Protein AF-A0A2G9H0J7-F1 (afdb_monomer_lite)

Organism: NCBI:txid429701

InterPro domains:
  IPR039926 Protein egg apparatus-1 [PF28138] (109-168)
  IPR039926 Protein egg apparatus-1 [PF28138] (184-240)
  IPR039926 Protein egg apparatus-1 [PTHR33333] (81-168)

Foldseek 3Di:
DDPVVVVVVVVVVVVVVVVCVVVVVVVVVVVVCVVDDPPPPCPVVVVVVVVVVCVVVVPPVVVVVVVVVVVVVVVVVVCVVVVVVVVVVVCVVDPPVCPPVVVVVVCVVCVVVVVVVVLVVLLVVLVVVLPDDDPVDQDWDCQPPDNDIDRPVVCVVCVPVSVVVVVPDDDDDDDDDDPDPCVVVVVVVVSVVVSVVSSVVSPDPPPDPQDWDQQVPDRDTDRPVVCVVCVPVSVVVCVVDVD

Radius of gyration: 29.6 Å; chains: 1; bounding box: 64×47×85 Å

pLDDT: mean 72.31, std 12.45, range [39.31, 88.75]

Structure (mmCIF, N/CA/C/O backbone):
data_AF-A0A2G9H0J7-F1
#
_entry.id   AF-A0A2G9H0J7-F1
#
loop_
_atom_site.group_PDB
_atom_site.id
_atom_site.type_symbol
_atom_site.label_atom_id
_atom_site.label_alt_id
_atom_site.label_comp_id
_atom_site.label_asym_id
_atom_site.label_entity_id
_atom_site.label_seq_id
_atom_site.pdbx_PDB_ins_code
_atom_site.Cartn_x
_atom_site.Cartn_y
_atom_site.Cartn_z
_atom_site.occupancy
_atom_site.B_iso_or_equiv
_atom_site.auth_seq_id
_atom_site.auth_comp_id
_atom_site.auth_asym_id
_atom_site.auth_atom_id
_atom_site.pdbx_PDB_model_num
ATOM 1 N N . MET A 1 1 ? -10.531 1.208 34.021 1.00 55.56 1 MET A N 1
ATOM 2 C CA . MET A 1 1 ? -10.314 2.350 33.116 1.00 55.56 1 MET A CA 1
ATOM 3 C C . MET A 1 1 ? -11.545 2.452 32.238 1.00 55.56 1 MET A C 1
ATOM 5 O O . MET A 1 1 ? -11.862 1.474 31.566 1.00 55.56 1 MET A O 1
ATOM 9 N N . GLY A 1 2 ? -12.306 3.537 32.368 1.00 82.75 2 GLY A N 1
ATOM 10 C CA . GLY A 1 2 ? -13.538 3.733 31.596 1.00 82.75 2 GLY A CA 1
ATOM 11 C C . GLY A 1 2 ? -13.228 4.023 30.127 1.00 82.75 2 GLY A C 1
ATOM 12 O O . GLY A 1 2 ? -12.141 4.506 29.811 1.00 82.75 2 GLY A O 1
ATOM 13 N N . PHE A 1 3 ? -14.167 3.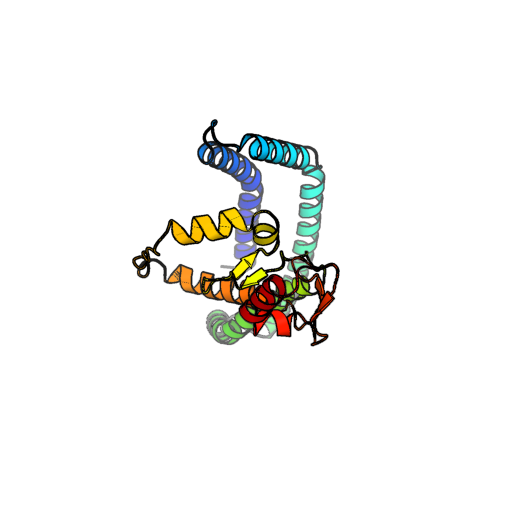737 29.225 1.00 54.50 3 PHE A N 1
ATOM 14 C CA . PHE A 1 3 ? -14.016 4.032 27.794 1.00 54.50 3 PHE A CA 1
ATOM 15 C C . PHE A 1 3 ? -13.726 5.524 27.541 1.00 54.50 3 PHE A C 1
ATOM 17 O O . PHE A 1 3 ? -12.824 5.850 26.772 1.00 54.50 3 PHE A O 1
ATOM 24 N N . ASP A 1 4 ? -14.380 6.417 28.289 1.00 62.28 4 ASP A N 1
ATOM 25 C CA . ASP A 1 4 ? -14.155 7.870 28.225 1.00 62.28 4 ASP A CA 1
ATOM 26 C C . ASP A 1 4 ? -12.713 8.265 28.574 1.00 62.28 4 ASP A C 1
ATOM 28 O O . ASP A 1 4 ? -12.123 9.163 27.974 1.00 62.28 4 ASP A O 1
ATOM 32 N N . GLU A 1 5 ? -12.108 7.553 29.521 1.00 74.19 5 GLU A N 1
ATOM 33 C CA . GLU A 1 5 ? -10.734 7.772 29.971 1.00 74.19 5 GLU A CA 1
ATOM 34 C C . GLU A 1 5 ? -9.723 7.343 28.892 1.00 74.19 5 GLU A C 1
ATOM 36 O O . GLU A 1 5 ? -8.728 8.031 28.641 1.00 74.19 5 GLU A O 1
ATOM 41 N N . VAL A 1 6 ? -10.021 6.241 28.191 1.00 66.25 6 VAL A N 1
ATOM 42 C CA . VAL A 1 6 ? -9.242 5.749 27.045 1.00 66.25 6 VAL A CA 1
ATOM 43 C C . VAL A 1 6 ? -9.343 6.721 25.869 1.00 66.25 6 VAL A C 1
ATOM 45 O O . VAL A 1 6 ? -8.317 7.104 25.306 1.00 66.25 6 VAL A O 1
ATOM 48 N N . MET A 1 7 ? -10.550 7.177 25.530 1.00 63.56 7 MET A N 1
ATOM 49 C CA . MET A 1 7 ? -10.768 8.119 24.427 1.00 63.56 7 MET A CA 1
ATOM 50 C C . MET A 1 7 ? -10.096 9.468 24.681 1.00 63.56 7 MET A C 1
ATOM 52 O O . MET A 1 7 ? -9.430 10.006 23.793 1.00 63.56 7 MET A O 1
ATOM 56 N N . LYS A 1 8 ? -10.164 9.973 25.916 1.00 76.44 8 LYS A N 1
ATOM 57 C CA . LYS A 1 8 ? -9.447 11.185 26.324 1.00 76.44 8 LYS A CA 1
ATOM 58 C C . LYS A 1 8 ? -7.931 11.032 26.170 1.00 76.44 8 LYS A C 1
ATOM 60 O O . LYS A 1 8 ? -7.273 11.944 25.676 1.00 76.44 8 LYS A O 1
ATOM 65 N N . SER A 1 9 ? -7.373 9.875 26.531 1.00 76.94 9 SER A N 1
ATOM 66 C CA . SER A 1 9 ? -5.941 9.598 26.356 1.00 76.94 9 SER A CA 1
ATOM 67 C C . SER A 1 9 ? -5.524 9.540 24.881 1.00 76.94 9 SER A C 1
ATOM 69 O O . SER A 1 9 ? -4.505 10.121 24.503 1.00 76.94 9 SER A O 1
ATOM 71 N N . VAL A 1 10 ? -6.319 8.880 24.032 1.00 65.81 10 VAL A N 1
ATOM 72 C CA . VAL A 1 10 ? -6.074 8.812 22.581 1.00 65.81 10 VAL A CA 1
ATOM 73 C C . VAL A 1 10 ? -6.108 10.208 21.958 1.00 65.81 10 VAL A C 1
ATOM 75 O O . VAL A 1 10 ? -5.251 10.536 21.138 1.00 65.81 10 VAL A O 1
ATOM 78 N N . TRP A 1 11 ? -7.055 11.046 22.380 1.00 70.38 11 TRP A N 1
ATOM 79 C CA . TRP A 1 11 ? -7.206 12.411 21.884 1.00 70.38 11 TRP A CA 1
ATOM 80 C C . TRP A 1 11 ? -6.012 13.306 22.215 1.00 70.38 11 TRP A C 1
ATOM 82 O O . TRP A 1 11 ? -5.510 14.005 21.333 1.00 70.38 11 TRP A O 1
ATOM 92 N N . GLU A 1 12 ? -5.513 13.260 23.451 1.00 80.62 12 GLU A N 1
ATOM 93 C CA . GLU A 1 12 ? -4.328 14.037 23.829 1.00 80.62 12 GLU A CA 1
ATOM 94 C C . GLU A 1 12 ? -3.080 13.576 23.061 1.00 80.62 12 GLU A C 1
ATOM 96 O O . GLU A 1 12 ? -2.360 14.409 22.512 1.00 80.62 12 GLU A O 1
ATOM 101 N N . LYS A 1 13 ? -2.888 12.263 22.868 1.00 74.31 13 LYS A N 1
ATOM 102 C CA . LYS A 1 13 ? -1.787 11.746 22.033 1.00 74.31 13 LYS A CA 1
ATOM 103 C C . LYS A 1 13 ? -1.899 12.160 20.569 1.00 74.31 13 LYS A C 1
ATOM 105 O O . LYS A 1 13 ? -0.889 12.431 19.923 1.00 74.31 13 LYS A O 1
ATOM 110 N N . LEU A 1 14 ? -3.116 12.212 20.028 1.00 64.31 14 LEU A N 1
ATOM 111 C CA . LEU A 1 14 ? -3.342 12.669 18.660 1.00 64.31 14 LEU A CA 1
ATOM 112 C C . LEU A 1 14 ? -3.007 14.159 18.516 1.00 64.31 14 LEU A C 1
ATOM 114 O O . LEU A 1 14 ? -2.354 14.541 17.546 1.00 64.31 14 LEU A O 1
ATOM 118 N N . LYS A 1 15 ? -3.400 14.997 19.484 1.00 73.38 15 LYS A N 1
ATOM 119 C CA . LYS A 1 15 ? -3.020 16.417 19.508 1.00 73.38 15 LYS A CA 1
ATOM 120 C C . LYS A 1 15 ? -1.509 16.592 19.560 1.00 73.38 15 LYS A C 1
ATOM 122 O O . LYS A 1 15 ? -0.979 17.376 18.780 1.00 73.38 15 LYS A O 1
ATOM 127 N N . GLU A 1 16 ? -0.826 15.860 20.437 1.00 78.31 16 GLU A N 1
ATOM 128 C CA . GLU A 1 16 ? 0.636 15.889 20.531 1.00 78.31 16 GLU A CA 1
ATOM 129 C C . GLU A 1 16 ? 1.290 15.491 19.204 1.00 78.31 16 GLU A C 1
ATOM 131 O O . GLU A 1 16 ? 2.176 16.193 18.722 1.00 78.31 16 GLU A O 1
ATOM 136 N N . ALA A 1 17 ? 0.809 14.419 18.564 1.00 66.38 17 ALA A N 1
ATOM 137 C CA . ALA A 1 17 ? 1.314 13.974 17.270 1.00 66.38 17 ALA A CA 1
ATOM 138 C C . ALA A 1 17 ? 1.118 15.036 16.176 1.00 66.38 17 ALA A C 1
ATOM 140 O O . ALA A 1 17 ? 2.045 15.309 15.417 1.00 66.38 17 ALA A O 1
ATOM 141 N N . VAL A 1 18 ? -0.056 15.676 16.120 1.00 64.12 18 VAL A N 1
ATOM 142 C CA . VAL A 1 18 ? -0.359 16.743 15.150 1.00 64.12 18 VAL A CA 1
ATOM 143 C C . VAL A 1 18 ? 0.504 17.984 15.396 1.00 64.12 18 VAL A C 1
ATOM 145 O O . VAL A 1 18 ? 1.029 18.562 14.446 1.00 64.12 18 VAL A O 1
ATOM 148 N N . LEU A 1 19 ? 0.705 18.373 16.657 1.00 75.06 19 LEU A N 1
ATOM 149 C CA . LEU A 1 19 ? 1.566 19.500 17.031 1.00 75.06 19 LEU A CA 1
ATOM 150 C C . LEU A 1 19 ? 3.060 19.207 16.824 1.00 75.06 19 LEU A C 1
ATOM 152 O O . LEU A 1 19 ? 3.846 20.142 16.688 1.00 75.06 19 LEU A O 1
ATOM 156 N N . ALA A 1 20 ? 3.460 17.935 16.767 1.00 71.50 20 ALA A N 1
ATOM 157 C CA . ALA A 1 20 ? 4.830 17.524 16.478 1.00 71.50 20 ALA A CA 1
ATOM 158 C C . ALA A 1 20 ? 5.167 17.523 14.976 1.00 71.50 20 ALA A C 1
ATOM 160 O O . ALA A 1 20 ? 6.347 17.573 14.628 1.00 71.50 20 ALA A O 1
ATOM 161 N N . VAL A 1 21 ? 4.172 17.524 14.078 1.00 62.66 21 VAL A N 1
ATOM 162 C CA . VAL A 1 21 ? 4.388 17.506 12.615 1.00 62.66 21 VAL A CA 1
ATOM 163 C C . VAL A 1 21 ? 5.307 18.640 12.123 1.00 62.66 21 VAL A C 1
ATOM 165 O O . VAL A 1 21 ? 6.230 18.351 11.358 1.00 62.66 21 VAL A O 1
ATOM 168 N N . PRO A 1 22 ? 5.157 19.905 12.567 1.00 66.94 22 PRO A N 1
ATOM 169 C CA . PRO A 1 22 ? 6.069 20.980 12.169 1.00 66.94 22 PRO A CA 1
ATOM 170 C C . PRO A 1 22 ? 7.509 20.741 12.645 1.00 66.94 22 PRO A C 1
ATOM 172 O O . PRO A 1 22 ? 8.460 21.009 11.913 1.00 66.94 22 PRO A O 1
ATOM 175 N N . LYS A 1 23 ? 7.673 20.182 13.853 1.00 73.25 23 LYS A N 1
ATOM 176 C CA . LYS A 1 23 ? 8.982 19.852 14.434 1.00 73.25 23 LYS A CA 1
ATOM 177 C C . LYS A 1 23 ? 9.682 18.745 13.642 1.00 73.25 23 LYS A C 1
ATOM 179 O O . LYS A 1 23 ? 10.866 18.861 13.344 1.00 73.25 23 LYS A O 1
ATOM 184 N N . TRP A 1 24 ? 8.933 17.727 13.221 1.00 65.19 24 TRP A N 1
ATOM 185 C CA . TRP A 1 24 ? 9.442 16.656 12.360 1.00 65.19 24 TRP A CA 1
ATOM 186 C C . TRP A 1 24 ? 9.884 17.185 10.994 1.00 65.19 24 TRP A C 1
ATOM 188 O O . TRP A 1 24 ? 10.869 16.697 10.446 1.00 65.19 24 TRP A O 1
ATOM 198 N N . GLY A 1 25 ? 9.210 18.209 10.459 1.00 67.25 25 GLY A N 1
ATOM 199 C CA . GLY A 1 25 ? 9.639 18.890 9.235 1.00 67.25 25 GLY A CA 1
ATOM 200 C C . GLY A 1 25 ? 11.021 19.538 9.370 1.00 67.25 25 GLY A C 1
ATOM 201 O O . GLY A 1 25 ? 11.866 19.367 8.493 1.00 67.25 25 GLY A O 1
ATOM 202 N N . ALA A 1 26 ? 11.282 20.214 10.493 1.00 72.50 26 ALA A N 1
ATOM 203 C CA . ALA A 1 26 ? 12.574 20.844 10.773 1.00 72.50 26 ALA A CA 1
ATOM 204 C C . ALA A 1 26 ? 13.703 19.821 11.011 1.00 72.50 26 ALA A C 1
ATOM 206 O O . ALA A 1 26 ? 14.808 19.982 10.498 1.00 72.50 26 ALA A O 1
ATOM 207 N N . GLU A 1 27 ? 13.426 18.737 11.738 1.00 72.69 27 GLU A N 1
ATOM 208 C CA . GLU A 1 27 ? 14.406 17.667 11.983 1.00 72.69 27 GLU A CA 1
ATOM 209 C C . GLU A 1 27 ? 14.722 16.871 10.708 1.00 72.69 27 GLU A C 1
ATOM 211 O O . GLU A 1 27 ? 15.876 16.521 10.458 1.00 72.69 27 GLU A O 1
ATOM 216 N N . SER A 1 28 ? 13.720 16.648 9.852 1.00 61.75 28 SER A N 1
ATOM 217 C CA . SER A 1 28 ? 13.910 15.996 8.552 1.00 61.75 28 SER A CA 1
ATOM 218 C C . SER A 1 28 ? 14.803 16.822 7.625 1.00 61.75 28 SER A C 1
ATOM 220 O O . SER A 1 28 ? 15.599 16.245 6.890 1.00 61.75 28 SER A O 1
ATOM 222 N N . LEU A 1 29 ? 14.707 18.157 7.678 1.00 63.88 29 LEU A N 1
ATOM 223 C CA . LEU A 1 29 ? 15.583 19.069 6.933 1.00 63.88 29 LEU A CA 1
ATOM 224 C C . LEU A 1 29 ? 17.034 18.955 7.392 1.00 63.88 29 LEU A C 1
ATOM 226 O O . LEU A 1 29 ? 17.909 18.729 6.563 1.00 63.88 29 LEU A O 1
ATOM 230 N N . ALA A 1 30 ? 17.276 19.028 8.702 1.00 74.62 30 ALA A N 1
ATOM 231 C CA . ALA A 1 30 ? 18.619 18.888 9.259 1.00 74.62 30 ALA A CA 1
ATOM 232 C C . ALA A 1 30 ? 19.236 17.517 8.923 1.00 74.62 30 ALA A C 1
ATOM 234 O O . ALA A 1 30 ? 20.412 17.414 8.572 1.00 74.62 30 ALA A O 1
ATOM 235 N N . TRP A 1 31 ? 18.426 16.456 8.969 1.00 74.75 31 TRP A N 1
ATOM 236 C CA . 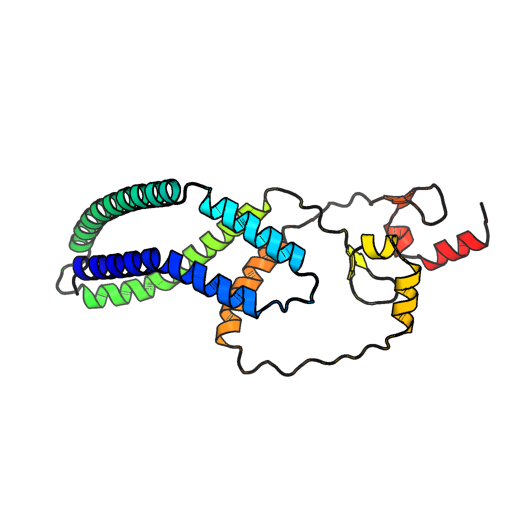TRP A 1 31 ? 18.848 15.120 8.556 1.00 74.75 31 TRP A CA 1
ATOM 237 C C . TRP A 1 31 ? 19.187 15.051 7.058 1.00 74.75 31 TRP A C 1
ATOM 239 O O . TRP A 1 31 ? 20.196 14.454 6.681 1.00 74.75 31 TRP A O 1
ATOM 249 N N . PHE A 1 32 ? 18.386 15.690 6.200 1.00 63.25 32 PHE A N 1
ATOM 250 C CA . PHE A 1 32 ? 18.612 15.719 4.752 1.00 63.25 32 PHE A CA 1
ATOM 251 C C . PHE A 1 32 ? 19.844 16.553 4.369 1.00 63.25 32 PHE A C 1
ATOM 253 O O . PHE A 1 32 ? 20.587 16.169 3.466 1.00 63.25 32 PHE A O 1
ATOM 260 N N . GLU A 1 33 ? 20.107 17.652 5.081 1.00 70.12 33 GLU A N 1
ATOM 261 C CA . GLU A 1 33 ? 21.321 18.461 4.927 1.00 70.12 33 GLU A CA 1
ATOM 262 C C . GLU A 1 33 ? 22.587 17.683 5.310 1.00 70.12 33 GLU A C 1
ATOM 264 O O . GLU A 1 33 ? 23.602 17.792 4.621 1.00 70.12 33 GLU A O 1
ATOM 269 N N . GLY A 1 34 ? 22.519 16.835 6.342 1.00 75.38 34 GLY A N 1
ATOM 270 C CA . GLY A 1 34 ? 23.627 15.959 6.736 1.00 75.38 34 GLY A CA 1
ATOM 271 C C . GLY A 1 34 ? 23.887 14.793 5.773 1.00 75.38 34 GLY A C 1
ATOM 272 O O . GLY A 1 34 ? 25.012 14.301 5.692 1.00 75.38 34 GLY A O 1
ATOM 273 N N . LEU A 1 35 ? 22.872 14.348 5.024 1.00 70.31 35 LEU A N 1
ATOM 274 C CA . LEU A 1 35 ? 22.977 13.186 4.134 1.00 70.31 35 LEU A CA 1
ATOM 275 C C . LEU A 1 35 ? 23.670 13.494 2.793 1.00 70.31 35 LEU A C 1
ATOM 277 O O . LEU A 1 35 ? 24.149 12.572 2.130 1.00 70.31 35 LEU A O 1
ATOM 281 N N . PHE A 1 36 ? 23.718 14.766 2.375 1.00 61.31 36 PHE A N 1
ATOM 282 C CA . PHE A 1 36 ? 24.226 15.176 1.061 1.00 61.31 36 PHE A CA 1
ATOM 283 C C . PHE A 1 36 ? 25.314 16.259 1.168 1.00 61.31 36 PHE A C 1
ATOM 285 O O . PHE A 1 36 ? 24.994 17.454 1.202 1.00 61.31 36 PHE A O 1
ATOM 292 N N . PRO A 1 37 ? 26.607 15.875 1.163 1.00 65.19 37 PRO A N 1
ATOM 293 C CA . PRO A 1 37 ? 27.711 16.829 1.164 1.00 65.19 37 PRO A CA 1
ATOM 294 C C . PRO A 1 37 ? 27.690 17.726 -0.091 1.00 65.19 37 PRO A C 1
ATOM 296 O O . PRO A 1 37 ? 27.227 17.288 -1.153 1.00 65.19 37 PRO A O 1
ATOM 299 N N . PRO A 1 38 ? 28.188 18.975 0.018 1.00 65.12 38 PRO A N 1
ATOM 300 C CA . PRO A 1 38 ? 28.000 20.039 -0.976 1.00 65.12 38 PRO A CA 1
ATOM 301 C C . PRO A 1 38 ? 28.514 19.719 -2.390 1.00 65.12 38 PRO A C 1
ATOM 303 O O . PRO A 1 38 ? 27.975 20.271 -3.342 1.00 65.12 38 PRO A O 1
ATOM 306 N N . ASP A 1 39 ? 29.452 18.781 -2.547 1.00 66.81 39 ASP A N 1
ATOM 307 C CA . ASP A 1 39 ? 30.151 18.540 -3.822 1.00 66.81 39 ASP A CA 1
ATOM 308 C C . ASP A 1 39 ? 29.589 17.392 -4.675 1.00 66.81 39 ASP A C 1
ATOM 310 O O . ASP A 1 39 ? 30.108 17.075 -5.747 1.00 66.81 39 ASP A O 1
ATOM 314 N N . THR A 1 40 ? 28.520 16.735 -4.229 1.00 56.34 40 THR A N 1
ATOM 315 C CA . THR A 1 40 ? 27.831 15.737 -5.062 1.00 56.34 40 THR A CA 1
ATOM 316 C C . THR A 1 40 ? 26.712 16.419 -5.843 1.00 56.34 40 THR A C 1
ATOM 318 O O . THR A 1 40 ? 26.166 17.412 -5.377 1.00 56.34 40 THR A O 1
ATOM 321 N N . GLY A 1 41 ? 26.343 15.912 -7.028 1.00 56.47 41 GLY A N 1
ATOM 322 C CA . GLY A 1 41 ? 25.324 16.482 -7.938 1.00 56.47 41 GLY A CA 1
ATOM 323 C C . GLY A 1 41 ? 23.887 16.618 -7.385 1.00 56.47 41 GLY A C 1
ATOM 324 O O . GLY A 1 41 ? 22.920 16.618 -8.149 1.00 56.47 41 GLY A O 1
ATOM 325 N N . GLY A 1 42 ? 23.736 16.720 -6.066 1.00 57.47 42 GLY A N 1
ATOM 326 C CA . GLY A 1 42 ? 22.537 16.997 -5.300 1.00 57.47 42 GLY A CA 1
ATOM 327 C C . GLY A 1 42 ? 22.054 18.446 -5.354 1.00 57.47 42 GLY A C 1
ATOM 328 O O . GLY A 1 42 ? 20.994 18.702 -4.799 1.00 57.47 42 GLY A O 1
ATOM 329 N N . GLU A 1 43 ? 22.709 19.383 -6.053 1.00 68.31 43 GLU A N 1
ATOM 330 C CA . GLU A 1 43 ? 22.145 20.736 -6.249 1.00 68.31 43 GLU A CA 1
ATOM 331 C C . GLU A 1 43 ? 20.760 20.702 -6.911 1.00 68.31 43 GLU A C 1
ATOM 333 O O . GLU A 1 43 ? 19.847 21.419 -6.504 1.00 68.31 43 GLU A O 1
ATOM 338 N N . LYS A 1 44 ? 20.542 19.786 -7.866 1.00 68.19 44 LYS A N 1
ATOM 339 C CA . LYS A 1 44 ? 19.209 19.574 -8.451 1.00 68.19 44 LYS A CA 1
ATOM 340 C C . LYS A 1 44 ? 18.218 19.024 -7.427 1.00 68.19 44 LYS A C 1
ATOM 342 O O . LYS A 1 44 ? 17.054 19.402 -7.457 1.00 68.19 44 LYS A O 1
ATOM 347 N N . ILE A 1 45 ? 18.663 18.157 -6.520 1.00 69.50 45 ILE A N 1
ATOM 348 C CA . ILE A 1 45 ? 17.808 17.576 -5.475 1.00 69.50 45 ILE A CA 1
ATOM 349 C C . ILE A 1 45 ? 17.450 18.646 -4.435 1.00 69.50 45 ILE A C 1
ATOM 351 O O . ILE A 1 45 ? 16.283 18.753 -4.079 1.00 69.50 45 ILE A O 1
ATOM 355 N N . LYS A 1 46 ? 18.404 19.495 -4.033 1.00 71.31 46 LYS A N 1
ATOM 356 C CA . LYS A 1 46 ? 18.175 20.653 -3.154 1.00 71.31 46 LYS A CA 1
ATOM 357 C C . LYS A 1 46 ? 17.186 21.639 -3.773 1.00 71.31 46 LYS A C 1
ATOM 359 O O . LYS A 1 46 ? 16.253 22.058 -3.101 1.00 71.31 46 LYS A O 1
ATOM 364 N N . HIS A 1 47 ? 17.318 21.934 -5.067 1.00 75.25 47 HIS A N 1
ATOM 365 C CA . HIS A 1 47 ? 16.365 22.785 -5.782 1.00 75.25 47 HIS A CA 1
ATOM 366 C C . HIS A 1 47 ? 14.955 22.176 -5.810 1.00 75.25 47 HIS A C 1
ATOM 368 O O . HIS A 1 47 ? 13.983 22.865 -5.521 1.00 75.25 47 HIS A O 1
ATOM 374 N N . TRP A 1 48 ? 14.816 20.879 -6.109 1.00 75.69 48 TRP A N 1
ATOM 375 C CA . TRP A 1 48 ? 13.515 20.201 -6.050 1.00 75.69 48 TRP A CA 1
ATOM 376 C C . TRP A 1 48 ? 12.932 20.173 -4.636 1.00 75.69 48 TRP A C 1
ATOM 378 O O . TRP A 1 48 ? 11.724 20.329 -4.488 1.00 75.69 48 TRP A O 1
ATOM 388 N N . PHE A 1 49 ? 13.770 20.014 -3.611 1.00 73.50 49 PHE A N 1
ATOM 389 C CA . PHE A 1 49 ? 13.336 20.028 -2.219 1.00 73.50 49 PHE A CA 1
ATOM 390 C C . PHE A 1 49 ? 12.864 21.422 -1.799 1.00 73.50 49 PHE A C 1
ATOM 392 O O . PHE A 1 49 ? 11.772 21.540 -1.262 1.00 73.50 49 PHE A O 1
ATOM 399 N N . HIS A 1 50 ? 13.604 22.481 -2.138 1.00 73.06 50 HIS A N 1
ATOM 400 C CA . HIS A 1 50 ? 13.180 23.859 -1.887 1.00 73.06 50 HIS A CA 1
ATOM 401 C C . HIS A 1 50 ? 11.921 24.238 -2.664 1.00 73.06 50 HIS A C 1
ATOM 403 O O . HIS A 1 50 ? 11.047 24.872 -2.091 1.00 73.06 50 HIS A O 1
ATOM 409 N N . VAL A 1 51 ? 11.777 23.818 -3.925 1.00 75.88 51 VAL A N 1
ATOM 410 C CA . VAL A 1 51 ? 10.549 24.052 -4.705 1.00 75.88 51 VAL A CA 1
ATOM 411 C C . VAL A 1 51 ? 9.374 23.273 -4.123 1.00 75.88 51 VAL A C 1
ATOM 413 O O . VAL A 1 51 ? 8.292 23.831 -4.009 1.00 75.88 51 VAL A O 1
ATOM 416 N N . ALA A 1 52 ? 9.566 22.015 -3.716 1.00 68.81 52 ALA A N 1
ATOM 417 C CA . ALA A 1 52 ? 8.529 21.233 -3.046 1.00 68.81 52 ALA A CA 1
ATOM 418 C C . ALA A 1 52 ? 8.158 21.838 -1.688 1.00 68.81 52 ALA A C 1
ATOM 420 O O . ALA A 1 52 ? 6.988 21.847 -1.329 1.00 68.81 52 ALA A O 1
ATOM 421 N N . GLN A 1 53 ? 9.130 22.377 -0.956 1.00 66.12 53 GLN A N 1
ATOM 422 C CA . GLN A 1 53 ? 8.921 23.023 0.331 1.00 66.12 53 GLN A CA 1
ATOM 423 C C . GLN A 1 53 ? 8.231 24.381 0.178 1.00 66.12 53 GLN A C 1
ATOM 425 O O . GLN A 1 53 ? 7.322 24.661 0.943 1.00 66.12 53 GLN A O 1
ATOM 430 N N . LEU A 1 54 ? 8.580 25.183 -0.832 1.00 70.56 54 LEU A N 1
ATOM 431 C CA . LEU A 1 54 ? 7.845 26.396 -1.205 1.00 70.56 54 LEU A CA 1
ATOM 432 C C . LEU A 1 54 ? 6.426 26.049 -1.639 1.00 70.56 54 LEU A C 1
ATOM 434 O O . LEU A 1 54 ? 5.494 26.638 -1.121 1.00 70.56 54 LEU A O 1
ATOM 438 N N . TYR A 1 55 ? 6.236 25.022 -2.471 1.00 62.47 55 TYR A N 1
ATOM 439 C CA . TYR A 1 55 ? 4.900 24.535 -2.818 1.00 62.47 55 TYR A CA 1
ATOM 440 C C . TYR A 1 55 ? 4.123 24.050 -1.594 1.00 62.47 55 TYR A C 1
ATOM 442 O O . TYR A 1 55 ? 2.924 24.268 -1.524 1.00 62.47 55 TYR A O 1
ATOM 450 N N . LEU A 1 56 ? 4.769 23.395 -0.629 1.00 57.66 56 LEU A N 1
ATOM 451 C CA . LEU A 1 56 ? 4.120 22.957 0.605 1.00 57.66 56 LEU A CA 1
ATOM 452 C C . LEU A 1 56 ? 3.836 24.137 1.543 1.00 57.66 56 LEU A C 1
ATOM 454 O O . LEU A 1 56 ? 2.788 24.150 2.154 1.00 57.66 56 LEU A O 1
ATOM 458 N N . VAL A 1 57 ? 4.699 25.143 1.647 1.00 63.12 57 VAL A N 1
ATOM 459 C CA . VAL A 1 57 ? 4.482 26.321 2.508 1.00 63.12 57 VAL A CA 1
ATOM 460 C C . VAL A 1 57 ? 3.482 27.308 1.885 1.00 63.12 57 VAL A C 1
ATOM 462 O O . VAL A 1 57 ? 2.728 27.956 2.605 1.00 63.12 57 VAL A O 1
ATOM 465 N N . GLU A 1 58 ? 3.453 27.411 0.556 1.00 59.38 58 GLU A N 1
ATOM 466 C CA . GLU A 1 58 ? 2.596 28.316 -0.219 1.00 59.38 58 GLU A CA 1
ATOM 467 C C . GLU A 1 58 ? 1.239 27.685 -0.566 1.00 59.38 58 GLU A C 1
ATOM 469 O O . GLU A 1 58 ? 0.224 28.384 -0.639 1.00 59.38 58 GLU A O 1
ATOM 474 N N . MET A 1 59 ? 1.161 26.350 -0.687 1.00 53.22 59 MET A N 1
ATOM 475 C CA . MET A 1 59 ? -0.123 25.671 -0.533 1.00 53.22 59 MET A CA 1
ATOM 476 C C . MET A 1 59 ? -0.634 25.984 0.864 1.00 53.22 59 MET A C 1
ATOM 478 O O . MET A 1 59 ? 0.072 25.780 1.844 1.00 53.22 59 MET A O 1
ATOM 482 N N . ARG A 1 60 ? -1.875 26.472 0.943 1.00 67.88 60 ARG A N 1
ATOM 483 C CA . ARG A 1 60 ? -2.598 26.804 2.174 1.00 67.88 60 ARG A CA 1
ATOM 484 C C . ARG A 1 60 ? -2.655 25.609 3.134 1.00 67.88 60 ARG A C 1
ATOM 486 O O . ARG A 1 60 ? -3.695 24.965 3.277 1.00 67.88 60 ARG A O 1
ATOM 493 N N . PHE A 1 61 ? -1.565 25.327 3.836 1.00 65.31 61 PHE A N 1
ATOM 494 C CA . PHE A 1 61 ? -1.519 24.319 4.885 1.00 65.31 61 PHE A CA 1
ATOM 495 C C . PHE A 1 61 ? -2.550 24.639 5.951 1.00 65.31 61 PHE A C 1
ATOM 497 O O . PHE A 1 61 ? -3.193 23.730 6.449 1.00 65.31 61 PHE A O 1
ATOM 504 N N . ASP A 1 62 ? -2.810 25.918 6.210 1.00 72.31 62 ASP A N 1
ATOM 505 C CA . ASP A 1 62 ? -3.888 26.340 7.097 1.00 72.31 62 ASP A CA 1
ATOM 506 C C . ASP A 1 62 ? -5.275 25.922 6.598 1.00 72.31 62 ASP A C 1
ATOM 508 O O . ASP A 1 62 ? -6.133 25.585 7.408 1.00 72.31 62 ASP A O 1
ATOM 512 N N . GLU A 1 63 ? -5.521 25.904 5.284 1.00 80.75 63 GLU A N 1
ATOM 513 C CA . GLU A 1 63 ? -6.787 25.423 4.716 1.00 80.75 63 GLU A CA 1
ATOM 514 C C . GLU A 1 63 ? -6.865 23.895 4.746 1.00 80.75 63 GLU A C 1
ATOM 516 O O . GLU A 1 63 ? -7.902 23.350 5.117 1.00 80.75 63 GLU A O 1
ATOM 521 N N . VAL A 1 64 ? -5.761 23.198 4.456 1.00 71.56 64 VAL A N 1
ATOM 522 C CA . VAL A 1 64 ? -5.688 21.731 4.549 1.00 71.56 64 VAL A CA 1
ATOM 523 C C . VAL A 1 64 ? -5.840 21.269 5.998 1.00 71.56 64 VAL A C 1
ATOM 525 O O . VAL A 1 64 ? -6.674 20.414 6.277 1.00 71.56 64 VAL A O 1
ATOM 528 N N . ILE A 1 65 ? -5.104 21.857 6.941 1.00 74.31 65 ILE A N 1
ATOM 529 C CA . ILE A 1 65 ? -5.190 21.560 8.375 1.00 74.31 65 ILE A CA 1
ATOM 530 C C . ILE A 1 65 ? -6.586 21.894 8.892 1.00 74.31 65 ILE A C 1
ATOM 532 O O . ILE A 1 65 ? -7.156 21.097 9.634 1.00 74.31 65 ILE A O 1
ATOM 536 N N . ARG A 1 66 ? -7.182 23.021 8.484 1.00 82.19 66 ARG A N 1
ATOM 537 C CA . ARG A 1 66 ? -8.568 23.354 8.843 1.00 82.19 66 ARG A CA 1
ATOM 538 C C . ARG A 1 66 ? -9.546 22.324 8.286 1.00 82.19 66 ARG A C 1
ATOM 540 O O . ARG A 1 66 ? -10.383 21.841 9.037 1.00 82.19 66 ARG A O 1
ATOM 547 N N . SER A 1 67 ? -9.399 21.921 7.027 1.00 77.19 67 SER A N 1
ATOM 548 C CA . SER A 1 67 ? -10.228 20.879 6.416 1.00 77.19 67 SER A CA 1
ATOM 549 C C . SER A 1 67 ? -10.077 19.534 7.132 1.00 77.19 67 SER A C 1
ATOM 551 O O . SER A 1 67 ? -11.076 18.874 7.408 1.00 77.19 67 SER A O 1
ATOM 553 N N . VAL A 1 68 ? -8.849 19.124 7.463 1.00 72.12 68 VAL A N 1
ATOM 554 C CA . VAL A 1 68 ? -8.572 17.898 8.225 1.00 72.12 68 VAL A CA 1
ATOM 555 C C . VAL A 1 68 ? -9.188 17.994 9.617 1.00 72.12 68 VAL A C 1
ATOM 557 O O . VAL A 1 68 ? -9.817 17.044 10.066 1.00 72.12 68 VAL A O 1
ATOM 560 N N . ARG A 1 69 ? -9.067 19.145 10.283 1.00 78.38 69 ARG A N 1
ATOM 561 C CA . ARG A 1 69 ? -9.634 19.388 11.612 1.00 78.38 69 ARG A CA 1
ATOM 562 C C . ARG A 1 69 ? -11.155 19.301 11.606 1.00 78.38 69 ARG A C 1
ATOM 564 O O . ARG A 1 69 ? -11.708 18.657 12.490 1.00 78.38 69 ARG A O 1
ATOM 571 N N . GLU A 1 70 ? -11.824 19.916 10.635 1.00 86.81 70 GLU A N 1
ATOM 572 C CA . GLU A 1 70 ? -13.285 19.843 10.524 1.00 86.81 70 GLU A CA 1
ATOM 573 C C . GLU A 1 70 ? -13.748 18.419 10.184 1.00 86.81 70 GLU A C 1
ATOM 575 O O . GLU A 1 70 ? -14.644 17.899 10.842 1.00 86.81 70 GLU A O 1
ATOM 580 N N . LYS A 1 71 ? -13.065 17.712 9.271 1.00 77.31 71 LYS A N 1
ATOM 581 C CA . LYS A 1 71 ? -13.371 16.299 8.979 1.00 77.31 71 LYS A CA 1
ATOM 582 C C . LYS A 1 71 ? -13.124 15.375 10.169 1.00 77.31 71 LYS A C 1
ATOM 584 O O . LYS A 1 71 ? -13.868 14.421 10.372 1.00 77.31 71 LYS A O 1
ATOM 589 N N . LEU A 1 72 ? -12.104 15.665 10.971 1.00 74.81 72 LEU A N 1
ATOM 590 C CA . LEU A 1 72 ? -11.814 14.924 12.191 1.00 74.81 72 LEU A CA 1
ATOM 591 C C . LEU A 1 72 ? -12.886 15.167 13.259 1.00 74.81 72 LEU A C 1
ATOM 593 O O . LEU A 1 72 ? -13.295 14.216 13.913 1.00 74.81 72 LEU A O 1
ATOM 597 N N . LYS A 1 73 ? -13.377 16.404 13.410 1.00 83.81 73 LYS A N 1
ATOM 598 C CA . LYS A 1 73 ? -14.514 16.707 14.295 1.00 83.81 73 LYS A CA 1
ATOM 599 C C . LYS A 1 73 ? -15.777 15.970 13.858 1.00 83.81 73 LYS A C 1
ATOM 601 O O . LYS A 1 73 ? -16.429 15.364 14.698 1.00 83.81 73 LYS A O 1
ATOM 606 N N . GLU A 1 74 ? -16.098 15.985 12.563 1.00 87.69 74 GLU A N 1
ATOM 607 C CA . GLU A 1 74 ? -17.233 15.230 12.014 1.00 87.69 74 GLU A CA 1
ATOM 608 C C . GLU A 1 74 ? -17.093 13.728 12.306 1.00 87.69 74 GLU A C 1
ATOM 610 O O . GLU A 1 74 ? -18.034 13.099 12.787 1.00 87.69 74 GLU A O 1
ATOM 615 N N . ALA A 1 75 ? -15.905 13.159 12.074 1.00 73.31 75 ALA A N 1
ATOM 616 C CA . ALA A 1 75 ? -15.628 11.753 12.354 1.00 73.31 75 ALA A CA 1
ATOM 617 C C . ALA A 1 75 ? -15.713 11.422 13.852 1.00 73.31 75 ALA A C 1
ATOM 619 O O . ALA A 1 75 ? -16.197 10.352 14.208 1.00 73.31 75 ALA A O 1
ATOM 620 N N . LEU A 1 76 ? -15.275 12.329 14.729 1.00 75.31 76 LEU A N 1
ATOM 621 C CA . LEU A 1 76 ? -15.368 12.158 16.179 1.00 75.31 76 LEU A CA 1
ATOM 622 C C . LEU A 1 76 ? -16.806 12.214 16.672 1.00 75.31 76 LEU A C 1
ATOM 624 O O . LEU A 1 76 ? -17.197 11.335 17.423 1.00 75.31 76 LEU A O 1
ATOM 628 N N . LEU A 1 77 ? -17.609 13.171 16.204 1.00 85.75 77 LEU A N 1
ATOM 629 C CA . LEU A 1 77 ? -19.035 13.232 16.542 1.00 85.75 77 LEU A CA 1
ATOM 630 C C . LEU A 1 77 ? -19.771 11.978 16.062 1.00 85.75 77 LEU A C 1
ATOM 632 O O . LEU A 1 77 ? -20.589 11.414 16.785 1.00 85.75 77 LEU A O 1
ATOM 636 N N . ALA A 1 78 ? -19.453 11.499 14.856 1.00 82.31 78 ALA A N 1
ATOM 637 C CA . ALA A 1 78 ? -19.986 10.235 14.361 1.00 82.31 78 ALA A CA 1
ATOM 638 C C . ALA A 1 78 ? -19.551 9.049 15.240 1.00 82.31 78 ALA A C 1
ATOM 640 O O . ALA A 1 78 ? -20.358 8.166 15.516 1.00 82.31 78 ALA A O 1
ATOM 641 N N . MET A 1 79 ? -18.302 9.045 15.712 1.00 74.12 79 MET A N 1
ATOM 642 C CA . MET A 1 79 ? -17.761 8.011 16.596 1.00 74.12 79 MET A CA 1
ATOM 643 C C . MET A 1 79 ? -18.346 8.069 18.010 1.00 74.12 79 MET A C 1
ATOM 645 O O . MET A 1 79 ? -18.542 7.016 18.600 1.00 74.12 79 MET A O 1
ATOM 649 N N . GLU A 1 80 ? -18.648 9.251 18.548 1.00 83.69 80 GLU A N 1
ATOM 650 C CA . GLU A 1 80 ? -19.323 9.416 19.842 1.00 83.69 80 GLU A CA 1
ATOM 651 C C . GLU A 1 80 ? -20.768 8.921 19.769 1.00 83.69 80 GLU A C 1
ATOM 653 O O . GLU A 1 80 ? -21.179 8.116 20.603 1.00 83.69 80 GLU A O 1
ATOM 658 N N . ASN A 1 81 ? -21.513 9.319 18.731 1.00 87.88 81 ASN A N 1
ATOM 659 C CA . ASN A 1 81 ? -22.883 8.849 18.513 1.00 87.88 81 ASN A CA 1
ATOM 660 C C . ASN A 1 81 ? -22.928 7.328 18.310 1.00 87.88 81 ASN A C 1
ATOM 662 O O . ASN A 1 81 ? -23.717 6.637 18.953 1.00 87.88 81 ASN A O 1
ATOM 666 N N . TRP A 1 82 ? -22.039 6.797 17.465 1.00 87.12 82 TRP A N 1
ATOM 667 C CA . TRP A 1 82 ? -21.911 5.356 17.257 1.00 87.12 82 TRP A CA 1
ATOM 668 C C . TRP A 1 82 ? -21.425 4.637 18.518 1.00 87.12 82 TRP A C 1
ATOM 670 O O . TRP A 1 82 ? -21.892 3.549 18.824 1.00 87.12 82 TRP A O 1
ATOM 680 N N . GLY A 1 83 ? -20.507 5.244 19.271 1.00 80.69 83 GLY A N 1
ATOM 681 C CA . GLY A 1 83 ? -19.959 4.705 20.509 1.00 80.69 83 GLY A CA 1
ATOM 682 C C . GLY A 1 83 ? -21.016 4.583 21.598 1.00 80.69 83 GLY A C 1
ATOM 683 O O . GLY A 1 83 ? -21.065 3.556 22.263 1.00 80.69 83 GLY A O 1
ATOM 684 N N . ALA A 1 84 ? -21.901 5.570 21.744 1.00 86.12 84 ALA A N 1
ATOM 685 C CA . ALA A 1 84 ? -23.016 5.509 22.686 1.00 86.12 84 ALA A CA 1
ATOM 686 C C . ALA A 1 84 ? -24.007 4.386 22.331 1.00 86.12 84 ALA A C 1
ATOM 688 O O . ALA A 1 84 ? -24.407 3.618 23.205 1.00 86.12 84 ALA A O 1
ATOM 689 N N . GLU A 1 85 ? -24.354 4.238 21.049 1.00 87.25 85 GLU A N 1
ATOM 690 C CA . GLU A 1 85 ? -25.222 3.155 20.569 1.00 87.25 85 GLU A CA 1
ATOM 691 C C . GLU A 1 85 ? -24.551 1.779 20.715 1.00 87.25 85 GLU A C 1
ATOM 693 O O . GLU A 1 85 ? -25.161 0.826 21.203 1.00 87.25 85 GLU A O 1
ATOM 698 N N . ALA A 1 86 ? -23.264 1.684 20.373 1.00 79.38 86 ALA A N 1
ATOM 699 C CA . ALA A 1 86 ? -22.465 0.480 20.538 1.00 79.38 86 ALA A CA 1
ATOM 700 C C . ALA A 1 86 ? -22.316 0.102 22.014 1.00 79.38 86 ALA A C 1
ATOM 702 O O . ALA A 1 86 ? -22.397 -1.080 22.327 1.00 79.38 86 ALA A O 1
ATOM 703 N N . LEU A 1 87 ? -22.139 1.069 22.920 1.00 81.00 87 LEU A N 1
ATOM 704 C CA . LEU A 1 87 ? -22.082 0.841 24.365 1.00 81.00 87 LEU A CA 1
ATOM 705 C C . LEU A 1 87 ? -23.433 0.382 24.910 1.00 81.00 87 LEU A C 1
ATOM 707 O O . LEU A 1 87 ? -23.461 -0.595 25.647 1.00 81.00 87 LEU A O 1
ATOM 711 N N . ALA A 1 88 ? -24.544 0.999 24.502 1.00 87.69 88 ALA A N 1
ATOM 712 C CA . ALA A 1 88 ? -25.880 0.562 24.906 1.00 87.69 88 ALA A CA 1
ATOM 713 C C . ALA A 1 88 ? -26.180 -0.871 24.431 1.00 87.69 88 ALA A C 1
ATOM 715 O O . ALA A 1 88 ? -26.678 -1.701 25.194 1.00 87.69 88 ALA A O 1
ATOM 716 N N . TRP A 1 89 ? -25.815 -1.196 23.188 1.00 88.38 89 TRP A N 1
ATOM 717 C CA . TRP A 1 89 ? -25.884 -2.561 22.670 1.00 88.38 89 TRP A CA 1
ATOM 718 C C . TRP A 1 89 ? -24.962 -3.510 23.448 1.00 88.38 89 TRP A C 1
ATOM 720 O O . TRP A 1 89 ? -25.374 -4.602 23.840 1.00 88.38 89 TRP A O 1
ATOM 730 N N . PHE A 1 90 ? -23.725 -3.088 23.718 1.00 81.75 90 PHE A N 1
ATOM 731 C CA . PHE A 1 90 ? -22.725 -3.884 24.424 1.00 81.75 90 PHE A CA 1
ATOM 732 C C . PHE A 1 90 ? -23.137 -4.168 25.870 1.00 81.75 90 PHE A C 1
ATOM 734 O O . PHE A 1 90 ? -22.960 -5.288 26.342 1.00 81.75 90 PHE A O 1
ATOM 741 N N . ASP A 1 91 ? -23.734 -3.194 26.554 1.00 85.19 91 ASP A N 1
ATOM 742 C CA . ASP A 1 91 ? -24.300 -3.341 27.893 1.00 85.19 91 ASP A CA 1
ATOM 743 C C . ASP A 1 91 ? -25.471 -4.340 27.897 1.00 85.19 91 ASP A C 1
ATOM 745 O O . ASP A 1 91 ? -25.606 -5.116 28.843 1.00 85.19 91 ASP A O 1
ATOM 749 N N . GLY A 1 92 ? -26.261 -4.389 26.817 1.00 87.12 92 GLY A N 1
ATOM 750 C CA . GLY A 1 92 ? -27.315 -5.389 26.624 1.00 87.12 92 GLY A CA 1
ATOM 751 C C . GLY A 1 92 ? -26.793 -6.811 26.381 1.00 87.12 92 GLY A C 1
ATOM 752 O O . GLY A 1 92 ? -27.390 -7.778 26.851 1.00 87.12 92 GLY A O 1
ATOM 753 N N . VAL A 1 93 ? -25.668 -6.961 25.673 1.00 86.94 93 VAL A N 1
ATOM 754 C CA . VAL A 1 93 ? -25.062 -8.275 25.373 1.00 86.94 93 VAL A CA 1
ATOM 755 C C . VAL A 1 93 ? -24.177 -8.779 26.522 1.00 86.94 93 VAL A C 1
ATOM 757 O O . VAL A 1 93 ? -24.070 -9.989 26.749 1.00 86.94 93 VAL A O 1
ATOM 760 N N . PHE A 1 94 ? -23.545 -7.871 27.268 1.00 80.12 94 PHE A N 1
ATOM 761 C CA . PHE A 1 94 ? -22.557 -8.189 28.297 1.00 80.12 94 PHE A CA 1
ATOM 762 C C . PHE A 1 94 ? -22.902 -7.534 29.644 1.00 80.12 94 PHE A C 1
ATOM 764 O O . PHE A 1 94 ? -22.484 -6.395 29.907 1.00 80.12 94 PHE A O 1
ATOM 771 N N . PRO A 1 95 ? -23.576 -8.271 30.552 1.00 80.12 95 PRO A N 1
ATOM 772 C CA . PRO A 1 95 ? -23.848 -7.782 31.897 1.00 80.12 95 PRO A CA 1
ATOM 773 C C . PRO A 1 95 ? -22.541 -7.414 32.628 1.00 80.12 95 PRO A C 1
ATOM 775 O O . PRO A 1 95 ? -21.523 -8.105 32.463 1.00 80.12 95 PRO A O 1
ATOM 778 N N . PRO A 1 96 ? -22.549 -6.333 33.432 1.00 80.81 96 PRO A N 1
ATOM 779 C CA . PRO A 1 96 ? -21.345 -5.677 33.954 1.00 80.81 96 PRO A CA 1
ATOM 780 C C . PRO A 1 96 ? -20.444 -6.602 34.782 1.00 80.81 96 PRO A C 1
ATOM 782 O O . PRO A 1 96 ? -19.224 -6.458 34.744 1.00 80.81 96 PRO A O 1
ATOM 785 N N . GLU A 1 97 ? -21.018 -7.605 35.446 1.00 86.38 97 GLU A N 1
ATOM 786 C CA . GLU A 1 97 ? -20.304 -8.537 36.326 1.00 86.38 97 GLU A CA 1
ATOM 787 C C . GLU A 1 97 ? -19.362 -9.503 35.582 1.00 86.38 97 GLU A C 1
ATOM 789 O O . GLU A 1 97 ? -18.385 -9.968 36.158 1.00 86.38 97 GLU A O 1
ATOM 794 N N . THR A 1 98 ? -19.593 -9.774 34.288 1.00 85.31 98 THR A N 1
ATOM 795 C CA . THR A 1 98 ? -18.785 -10.742 33.500 1.00 85.31 98 THR A CA 1
ATOM 796 C C . THR A 1 98 ? -17.958 -10.096 32.386 1.00 85.31 98 THR A C 1
ATOM 798 O O . THR A 1 98 ? -17.344 -10.782 31.563 1.00 85.31 98 THR A O 1
ATOM 801 N N . ARG A 1 99 ? -17.932 -8.759 32.344 1.00 81.12 99 ARG A N 1
ATOM 802 C CA . ARG A 1 99 ? -17.410 -7.981 31.215 1.00 81.12 99 ARG A CA 1
ATOM 803 C C . ARG A 1 99 ? -15.925 -8.234 30.954 1.00 81.12 99 ARG A C 1
ATOM 805 O O . ARG A 1 99 ? -15.538 -8.470 29.815 1.00 81.12 99 ARG A O 1
ATOM 812 N N . GLY A 1 100 ? -15.092 -8.223 31.993 1.00 82.88 100 GLY A N 1
ATOM 813 C CA . GLY A 1 100 ? -13.636 -8.325 31.838 1.00 82.88 100 GLY A CA 1
ATOM 814 C C . GLY A 1 100 ? -13.164 -9.655 31.239 1.00 82.88 100 GLY A C 1
ATOM 815 O O . GLY A 1 100 ? -12.315 -9.669 30.347 1.00 82.88 100 GLY A O 1
ATOM 816 N N . GLU A 1 101 ? -13.730 -10.771 31.698 1.00 86.31 101 GLU A N 1
ATOM 817 C CA . GLU A 1 101 ? -13.330 -12.117 31.267 1.00 86.31 101 GLU A CA 1
ATOM 818 C C . GLU A 1 101 ? -13.867 -12.447 29.874 1.00 86.31 101 GLU A C 1
ATOM 820 O O . GLU A 1 101 ? -13.113 -12.901 29.007 1.00 86.31 101 GLU A O 1
ATOM 825 N N . LYS A 1 102 ? -15.140 -12.117 29.612 1.00 83.12 102 LYS A N 1
ATOM 826 C CA . LYS A 1 102 ? -15.743 -12.309 28.290 1.00 83.12 102 LYS A CA 1
ATOM 827 C C . LYS A 1 102 ? -15.068 -11.446 27.232 1.00 83.12 102 LYS A C 1
ATOM 829 O O . LYS A 1 102 ? -14.805 -11.954 26.149 1.00 83.12 102 LYS A O 1
ATOM 834 N N . ILE A 1 103 ? -14.711 -10.193 27.530 1.00 83.25 103 ILE A N 1
ATOM 835 C CA . ILE A 1 103 ? -13.990 -9.335 26.575 1.00 83.25 103 ILE A CA 1
ATOM 836 C C . ILE A 1 103 ? -12.661 -9.967 26.165 1.00 83.25 103 ILE A C 1
ATOM 838 O O . ILE A 1 103 ? -12.373 -10.032 24.974 1.00 83.25 103 ILE A O 1
ATOM 842 N N . LYS A 1 104 ? -11.861 -10.473 27.112 1.00 81.94 104 LYS A N 1
ATOM 843 C CA . LYS A 1 104 ? -10.583 -11.128 26.779 1.00 81.94 104 LYS A CA 1
ATOM 844 C C . LYS A 1 104 ? -10.784 -12.351 25.889 1.00 81.94 104 LYS A C 1
ATOM 846 O O . LYS A 1 104 ? -10.065 -12.515 24.905 1.00 81.94 104 LYS A O 1
ATOM 851 N N . GLN A 1 105 ? -11.776 -13.181 26.204 1.00 88.25 105 GLN A N 1
ATOM 852 C CA . GLN A 1 105 ? -12.101 -14.357 25.402 1.00 88.25 105 GLN A CA 1
ATOM 853 C C . GLN A 1 105 ? -12.569 -13.969 23.992 1.00 88.25 105 GLN A C 1
ATOM 855 O O . GLN A 1 105 ? -12.086 -14.526 23.008 1.00 88.25 105 GLN A O 1
ATOM 860 N N . TRP A 1 106 ? -13.445 -12.971 23.877 1.00 86.25 106 TRP A N 1
ATOM 861 C CA . TRP A 1 106 ? -13.918 -12.454 22.594 1.00 86.25 106 TRP A CA 1
ATOM 862 C C . TRP A 1 106 ? -12.800 -11.823 21.773 1.00 86.25 106 TRP A C 1
ATOM 864 O O . TRP A 1 106 ? -12.740 -12.066 20.574 1.00 86.25 106 TRP A O 1
ATOM 874 N N . PHE A 1 107 ? -11.877 -11.081 22.390 1.00 81.31 107 PHE A N 1
ATOM 875 C CA . PHE A 1 107 ? -10.706 -10.552 21.691 1.00 81.31 107 PHE A CA 1
ATOM 876 C C . PHE A 1 107 ? -9.820 -11.672 21.155 1.00 81.31 107 PHE A C 1
ATOM 878 O O . PHE A 1 107 ? -9.426 -11.607 19.997 1.00 81.31 107 PHE A O 1
ATOM 885 N N . HIS A 1 108 ? -9.563 -12.726 21.934 1.00 80.12 108 HIS A N 1
ATOM 886 C CA . HIS A 1 108 ? -8.803 -13.878 21.444 1.00 80.12 108 HIS A CA 1
ATOM 887 C C . HIS A 1 108 ? -9.484 -14.581 20.263 1.00 80.12 108 HIS A C 1
ATOM 889 O O . HIS A 1 108 ? -8.803 -14.996 19.327 1.00 80.12 108 HIS A O 1
ATOM 895 N N . VAL A 1 109 ? -10.817 -14.671 20.270 1.00 87.44 109 VAL A N 1
ATOM 896 C CA . VAL A 1 109 ? -11.588 -15.250 19.160 1.00 87.44 109 VAL A CA 1
ATOM 897 C C . VAL A 1 109 ? -11.636 -14.308 17.950 1.00 87.44 109 VAL A C 1
ATOM 899 O O . VAL A 1 109 ? -11.506 -14.769 16.821 1.00 87.44 109 VAL A O 1
ATOM 902 N N . ALA A 1 110 ? -11.784 -12.997 18.157 1.00 76.00 110 ALA A N 1
ATOM 903 C CA . ALA A 1 110 ? -11.939 -11.987 17.106 1.00 76.00 110 ALA A CA 1
ATOM 904 C C . ALA A 1 110 ? -10.610 -11.565 16.457 1.00 76.00 110 ALA A C 1
ATOM 906 O O . ALA A 1 110 ? -10.587 -11.176 15.289 1.00 76.00 110 ALA A O 1
ATOM 907 N N . GLN A 1 111 ? -9.497 -11.656 17.186 1.00 83.25 111 GLN A N 1
ATOM 908 C CA . GLN A 1 111 ? -8.162 -11.262 16.738 1.00 83.25 111 GLN A CA 1
ATOM 909 C C . GLN A 1 111 ? -7.767 -11.827 15.359 1.00 83.25 111 GLN A C 1
ATOM 911 O O . GLN A 1 111 ? -7.354 -11.028 14.514 1.00 83.25 111 GLN A O 1
ATOM 916 N N . PRO A 1 112 ? -7.902 -13.136 15.058 1.00 82.19 112 PRO A N 1
ATOM 917 C CA . PRO A 1 112 ? -7.568 -13.651 13.728 1.00 82.19 112 PRO A CA 1
ATOM 918 C C . PRO A 1 112 ? -8.431 -13.039 12.615 1.00 82.19 112 PRO A C 1
ATOM 920 O O . PRO A 1 112 ? -7.921 -12.779 11.527 1.00 82.19 112 PRO A O 1
ATOM 923 N N . TYR A 1 113 ? -9.705 -12.742 12.885 1.00 77.56 113 TYR A N 1
ATOM 924 C CA . TYR A 1 113 ? -10.606 -12.121 11.910 1.00 77.56 113 TYR A CA 1
ATOM 925 C C . TYR A 1 113 ? -10.258 -10.654 11.660 1.00 77.56 113 TYR A C 1
ATOM 927 O O . TYR A 1 113 ? -10.257 -10.222 10.511 1.00 77.56 113 TYR A O 1
ATOM 935 N N . LEU A 1 114 ? -9.898 -9.902 12.706 1.00 76.06 114 LEU A N 1
ATOM 936 C CA . LEU A 1 114 ? -9.415 -8.526 12.566 1.00 76.06 114 LEU A CA 1
ATOM 937 C C . LEU A 1 114 ? -8.120 -8.478 11.746 1.00 76.06 114 LEU A C 1
ATOM 939 O O . LEU A 1 114 ? -8.000 -7.659 10.836 1.00 76.06 114 LEU A O 1
ATOM 943 N N . ILE A 1 115 ? -7.182 -9.395 12.004 1.00 79.31 115 ILE A N 1
ATOM 944 C CA . ILE A 1 115 ? -5.948 -9.518 11.215 1.00 79.31 115 ILE A CA 1
ATOM 945 C C . ILE A 1 115 ? -6.281 -9.842 9.754 1.00 79.31 115 ILE A C 1
ATOM 947 O O . ILE A 1 115 ? -5.782 -9.171 8.851 1.00 79.31 115 ILE A O 1
ATOM 951 N N . ALA A 1 116 ? -7.154 -10.822 9.506 1.00 79.88 116 ALA A N 1
ATOM 952 C CA . ALA A 1 116 ? -7.567 -11.188 8.155 1.00 79.88 116 ALA A CA 1
ATOM 953 C C . ALA A 1 116 ? -8.245 -10.019 7.421 1.00 79.88 116 ALA A C 1
ATOM 955 O O . ALA A 1 116 ? -7.932 -9.769 6.260 1.00 79.88 116 ALA A O 1
ATOM 956 N N . ALA A 1 117 ? -9.114 -9.265 8.098 1.00 74.56 117 ALA A N 1
ATOM 957 C CA . ALA A 1 117 ? -9.797 -8.103 7.537 1.00 74.56 117 ALA A CA 1
ATOM 958 C C . ALA A 1 117 ? -8.820 -6.976 7.176 1.00 74.56 117 ALA A C 1
ATOM 960 O O . ALA A 1 117 ? -8.925 -6.401 6.092 1.00 74.56 117 ALA A O 1
ATOM 961 N N . VAL A 1 118 ? -7.836 -6.688 8.035 1.00 80.38 118 VAL A N 1
ATOM 962 C CA . VAL A 1 118 ? -6.785 -5.696 7.753 1.00 80.38 118 VAL A CA 1
ATOM 963 C C . VAL A 1 118 ? -5.934 -6.138 6.564 1.00 80.38 118 VAL A C 1
ATOM 965 O O . VAL A 1 118 ? -5.736 -5.351 5.640 1.00 80.38 118 VAL A O 1
ATOM 968 N N . VAL A 1 119 ? -5.484 -7.397 6.536 1.00 82.31 119 VAL A N 1
ATOM 969 C CA . VAL A 1 119 ? -4.695 -7.945 5.419 1.00 82.31 119 VAL A CA 1
ATOM 970 C C . VAL A 1 119 ? -5.496 -7.905 4.121 1.00 82.31 119 VAL A C 1
ATOM 972 O O . VAL A 1 119 ? -4.979 -7.452 3.105 1.00 82.31 119 VAL A O 1
ATOM 975 N N . LEU A 1 120 ? -6.764 -8.316 4.141 1.00 79.38 120 LEU A N 1
ATOM 976 C CA . LEU A 1 120 ? -7.631 -8.295 2.967 1.00 79.38 120 LEU A CA 1
ATOM 977 C C . LEU A 1 120 ? -7.866 -6.865 2.471 1.00 79.38 120 LEU A C 1
ATOM 979 O O . LEU A 1 120 ? -7.736 -6.606 1.279 1.00 79.38 120 LEU A O 1
ATOM 983 N N . THR A 1 121 ? -8.158 -5.926 3.374 1.00 75.56 121 THR A N 1
ATOM 984 C CA . THR A 1 121 ? -8.347 -4.507 3.036 1.00 75.56 121 THR A CA 1
ATOM 985 C C . THR A 1 121 ? -7.073 -3.922 2.439 1.00 75.56 121 THR A C 1
ATOM 987 O O . THR A 1 121 ? -7.134 -3.236 1.422 1.00 75.56 121 THR A O 1
ATOM 990 N N . MET A 1 122 ? -5.911 -4.250 3.012 1.00 75.69 122 MET A N 1
ATOM 991 C CA . MET A 1 122 ? -4.604 -3.872 2.485 1.00 75.69 122 MET A CA 1
ATOM 992 C C . MET A 1 122 ? -4.416 -4.441 1.073 1.00 75.69 122 MET A C 1
ATOM 994 O O . MET A 1 122 ? -4.177 -3.684 0.137 1.00 75.69 122 MET A O 1
ATOM 998 N N . VAL A 1 123 ? -4.610 -5.748 0.878 1.00 75.62 123 VAL A N 1
ATOM 999 C CA . VAL A 1 123 ? -4.520 -6.398 -0.439 1.00 75.62 123 VAL A CA 1
ATOM 1000 C C . VAL A 1 123 ? -5.449 -5.719 -1.442 1.00 75.62 123 VAL A C 1
ATOM 1002 O O . VAL A 1 123 ? -4.994 -5.342 -2.511 1.00 75.62 123 VAL A O 1
ATOM 1005 N N . VAL A 1 124 ? -6.717 -5.478 -1.108 1.00 72.75 124 VAL A N 1
ATOM 1006 C CA . VAL A 1 124 ? -7.677 -4.817 -2.006 1.00 72.75 124 VAL A CA 1
ATOM 1007 C C . VAL A 1 124 ? -7.254 -3.383 -2.328 1.00 72.75 124 VAL A C 1
ATOM 1009 O O . VAL A 1 124 ? -7.282 -2.988 -3.494 1.00 72.75 124 VAL A O 1
ATOM 1012 N N . TYR A 1 125 ? -6.838 -2.606 -1.329 1.00 69.62 125 TYR A N 1
ATOM 1013 C CA . TYR A 1 125 ? -6.398 -1.223 -1.504 1.00 69.62 125 TYR A CA 1
ATOM 1014 C C . TYR A 1 125 ? -5.163 -1.138 -2.411 1.00 69.62 125 TYR A C 1
ATOM 1016 O O . TYR A 1 125 ? -5.149 -0.374 -3.376 1.00 69.62 125 TYR A O 1
ATOM 1024 N N . PHE A 1 126 ? -4.163 -1.993 -2.179 1.00 63.91 126 PHE A N 1
ATOM 1025 C CA . PHE A 1 126 ? -2.946 -2.043 -2.989 1.00 63.91 126 PHE A CA 1
ATOM 1026 C C . PHE A 1 126 ? -3.172 -2.689 -4.367 1.00 63.91 126 PHE A C 1
ATOM 1028 O O . PHE A 1 126 ? -2.588 -2.239 -5.351 1.00 63.91 126 PHE A O 1
ATOM 1035 N N . CYS A 1 127 ? -4.080 -3.661 -4.496 1.00 63.88 127 CYS A N 1
ATOM 1036 C CA . CYS A 1 127 ? -4.458 -4.243 -5.785 1.00 63.88 127 CYS A CA 1
ATOM 1037 C C . CYS A 1 127 ? -5.304 -3.286 -6.643 1.00 63.88 127 CYS A C 1
ATOM 1039 O O . CYS A 1 127 ? -5.210 -3.344 -7.869 1.00 63.88 127 CYS A O 1
ATOM 1041 N N . ARG A 1 128 ? -6.078 -2.359 -6.054 1.00 60.47 128 ARG A N 1
ATOM 1042 C CA . ARG A 1 128 ? -6.773 -1.297 -6.814 1.00 60.47 128 ARG A CA 1
ATOM 1043 C C . ARG A 1 128 ? -5.800 -0.309 -7.465 1.00 60.47 128 ARG A C 1
ATOM 1045 O O . ARG A 1 128 ? -6.116 0.222 -8.528 1.00 60.47 128 ARG A O 1
ATOM 1052 N N . CYS A 1 129 ? -4.592 -0.142 -6.923 1.00 54.69 129 CYS A N 1
ATOM 1053 C CA . CYS A 1 129 ? -3.516 0.618 -7.573 1.00 54.69 129 CYS A CA 1
ATOM 1054 C C . CYS A 1 129 ? -2.944 -0.080 -8.826 1.00 54.69 129 CYS A C 1
ATOM 1056 O O . CYS A 1 129 ? -2.272 0.565 -9.628 1.00 54.69 129 CYS A O 1
ATOM 1058 N N . CYS A 1 130 ? -3.225 -1.371 -9.047 1.00 55.22 130 CYS A N 1
ATOM 1059 C CA . CYS A 1 130 ? -2.759 -2.119 -10.221 1.00 55.22 130 CYS A CA 1
ATOM 1060 C C . CYS A 1 130 ? -3.682 -1.993 -11.450 1.00 55.22 130 CYS A C 1
ATOM 1062 O O . CYS A 1 130 ? -3.339 -2.501 -12.516 1.00 55.22 130 CYS A O 1
ATOM 1064 N N . GLY A 1 131 ? -4.844 -1.339 -11.322 1.00 52.47 131 GLY A N 1
ATOM 1065 C CA . GLY A 1 131 ? -5.851 -1.238 -12.388 1.00 52.47 131 GLY A CA 1
ATOM 1066 C C . GLY A 1 131 ? -5.680 -0.066 -13.359 1.00 52.47 131 GLY A C 1
ATOM 1067 O O . GLY A 1 131 ? -6.425 0.028 -14.330 1.00 52.47 131 GLY A O 1
ATOM 1068 N N . GLY A 1 132 ? -4.730 0.843 -13.133 1.00 53.31 132 GLY A N 1
ATOM 1069 C CA . GLY A 1 132 ? -4.677 2.086 -13.897 1.00 53.31 132 GLY A CA 1
ATOM 1070 C C . GLY A 1 132 ? -3.270 2.624 -14.077 1.00 53.31 132 GLY A C 1
ATOM 1071 O O . GLY A 1 132 ? -2.645 3.050 -13.116 1.00 53.31 132 GLY A O 1
ATOM 1072 N N . ARG A 1 133 ? -2.863 2.716 -15.347 1.00 49.34 133 ARG A N 1
ATOM 1073 C CA . ARG A 1 133 ? -1.642 3.339 -15.889 1.00 49.34 133 ARG A CA 1
ATOM 1074 C C . ARG A 1 133 ? -0.458 2.387 -15.987 1.00 49.34 133 ARG A C 1
ATOM 1076 O O . ARG A 1 133 ? 0.366 2.253 -15.090 1.00 49.34 133 ARG A O 1
ATOM 1083 N N . GLY A 1 134 ? -0.338 1.817 -17.186 1.00 51.88 134 GLY A N 1
ATOM 1084 C CA . GLY A 1 134 ? 0.927 1.370 -17.746 1.00 51.88 134 GLY A CA 1
ATOM 1085 C C . GLY A 1 134 ? 1.930 2.519 -17.749 1.00 51.88 134 GLY A C 1
ATOM 1086 O O . GLY A 1 134 ? 2.120 3.189 -18.758 1.00 51.88 134 GLY A O 1
ATOM 1087 N N . GLY A 1 135 ? 2.592 2.739 -16.614 1.00 50.31 135 GLY A N 1
ATOM 1088 C CA . GLY A 1 135 ? 3.910 3.342 -16.615 1.00 50.31 135 GLY A CA 1
ATOM 1089 C C . GLY A 1 135 ? 4.748 2.466 -17.528 1.00 50.31 135 GLY A C 1
ATOM 1090 O O . GLY A 1 135 ? 4.811 1.256 -17.313 1.00 50.31 135 GLY A O 1
ATOM 1091 N N . GLY A 1 136 ? 5.283 3.047 -18.601 1.00 57.16 136 GLY A N 1
ATOM 1092 C CA . GLY A 1 136 ? 6.123 2.362 -19.573 1.00 57.16 136 GLY A CA 1
ATOM 1093 C C . GLY A 1 136 ? 7.349 1.786 -18.880 1.00 57.16 136 GLY A C 1
ATOM 1094 O O . GLY A 1 136 ? 8.417 2.390 -18.898 1.00 57.16 136 GLY A O 1
ATOM 1095 N N . GLY A 1 137 ? 7.182 0.630 -18.237 1.00 61.88 137 GLY A N 1
ATOM 1096 C CA . GLY A 1 137 ? 8.246 -0.103 -17.591 1.00 61.88 137 GLY A CA 1
ATOM 1097 C C . GLY A 1 137 ? 9.314 -0.308 -18.641 1.00 61.88 137 GLY A C 1
ATOM 1098 O O . GLY A 1 137 ? 9.025 -0.803 -19.737 1.00 61.88 137 GLY A O 1
ATOM 1099 N N . VAL A 1 138 ? 10.522 0.162 -18.338 1.00 69.94 138 VAL A N 1
ATOM 1100 C CA . VAL A 1 138 ? 11.641 0.093 -19.270 1.00 69.94 138 VAL A CA 1
ATOM 1101 C C . VAL A 1 138 ? 11.728 -1.347 -19.753 1.00 69.94 138 VAL A C 1
ATOM 1103 O O . VAL A 1 138 ? 11.834 -2.273 -18.948 1.00 69.94 138 VAL A O 1
ATOM 1106 N N . LYS A 1 139 ? 11.564 -1.554 -21.066 1.00 77.38 139 LYS A N 1
ATOM 1107 C CA . LYS A 1 139 ? 11.487 -2.902 -21.636 1.00 77.38 139 LYS A CA 1
ATOM 1108 C C . LYS A 1 139 ? 12.760 -3.641 -21.244 1.00 77.38 139 LYS A C 1
ATOM 1110 O O . LYS A 1 139 ? 13.840 -3.260 -21.676 1.00 77.38 139 LYS A O 1
ATOM 1115 N N . MET A 1 140 ? 12.639 -4.676 -20.423 1.00 83.94 140 MET A N 1
ATOM 1116 C CA . MET A 1 140 ? 13.783 -5.491 -20.020 1.00 83.94 140 MET A CA 1
ATOM 1117 C C . MET A 1 140 ? 14.071 -6.537 -21.103 1.00 83.94 140 MET A C 1
ATOM 1119 O O . MET A 1 140 ? 13.153 -7.050 -21.750 1.00 83.94 140 MET A O 1
ATOM 1123 N N . MET A 1 141 ? 15.339 -6.880 -21.299 1.00 83.44 141 MET A N 1
ATOM 1124 C CA . MET A 1 141 ? 15.775 -7.981 -22.162 1.00 83.44 141 MET A CA 1
ATOM 1125 C C . MET A 1 141 ? 16.776 -8.879 -21.430 1.00 83.44 141 MET A C 1
ATOM 1127 O O . MET A 1 141 ? 17.429 -8.437 -20.482 1.00 83.44 141 MET A O 1
ATOM 1131 N N . LYS A 1 142 ? 16.887 -10.152 -21.838 1.00 83.12 142 LYS A N 1
ATOM 1132 C CA . LYS A 1 142 ? 18.010 -10.998 -21.404 1.00 83.12 142 LYS A CA 1
ATOM 1133 C C . LYS A 1 142 ? 19.294 -10.392 -21.968 1.00 83.12 142 LYS A C 1
ATOM 1135 O O . LYS A 1 142 ? 19.357 -10.096 -23.158 1.00 83.12 142 LYS A O 1
ATOM 1140 N N . ALA A 1 143 ? 20.273 -10.163 -21.101 1.00 83.12 143 ALA A N 1
ATOM 1141 C CA . ALA A 1 143 ? 21.518 -9.519 -21.479 1.00 83.12 143 ALA A CA 1
ATOM 1142 C C . ALA A 1 143 ? 22.410 -10.537 -22.233 1.00 83.12 143 ALA A C 1
ATOM 1144 O O . ALA A 1 143 ? 22.690 -11.605 -21.681 1.00 83.12 143 ALA A O 1
ATOM 1145 N N . PRO A 1 144 ? 22.830 -10.278 -23.485 1.00 78.00 144 PRO A N 1
ATOM 1146 C CA . PRO A 1 144 ? 23.615 -11.239 -24.260 1.00 78.00 144 PRO A CA 1
ATOM 1147 C C . PRO A 1 144 ? 24.945 -11.571 -23.569 1.00 78.00 144 PRO A C 1
ATOM 1149 O O . PRO A 1 144 ? 25.767 -10.692 -23.345 1.00 78.00 144 PRO A O 1
ATOM 1152 N N . GLY A 1 145 ? 25.173 -12.842 -23.228 1.00 78.69 145 GLY A N 1
ATOM 1153 C CA . GLY A 1 145 ? 26.401 -13.274 -22.545 1.00 78.69 145 GLY A CA 1
ATOM 1154 C C . GLY A 1 145 ? 26.394 -13.132 -21.014 1.00 78.69 145 GLY A C 1
ATOM 1155 O O . GLY A 1 145 ? 27.428 -13.354 -20.392 1.00 78.69 145 GLY A O 1
ATOM 1156 N N . ARG A 1 146 ? 25.256 -12.803 -20.378 1.00 76.00 146 ARG A N 1
ATOM 1157 C CA . ARG A 1 146 ? 25.067 -12.898 -18.914 1.00 76.00 146 ARG A CA 1
ATOM 1158 C C . ARG A 1 146 ? 23.715 -13.521 -18.575 1.00 76.00 146 ARG A C 1
ATOM 1160 O O . ARG A 1 146 ? 22.713 -13.218 -19.211 1.00 76.00 146 ARG A O 1
ATOM 1167 N N . ASN A 1 147 ? 23.634 -14.293 -17.492 1.00 80.25 147 ASN A N 1
ATOM 1168 C CA . ASN A 1 147 ? 22.351 -14.793 -16.980 1.00 80.25 147 ASN A CA 1
ATOM 1169 C C . ASN A 1 147 ? 21.618 -13.746 -16.109 1.00 80.25 147 ASN A C 1
ATOM 1171 O O . ASN A 1 147 ? 21.182 -14.028 -14.997 1.00 80.25 147 ASN A O 1
ATOM 1175 N N . ARG A 1 148 ? 21.537 -12.493 -16.576 1.00 82.12 148 ARG A N 1
ATOM 1176 C CA . ARG A 1 148 ? 20.822 -11.393 -15.902 1.00 82.12 148 ARG A CA 1
ATOM 1177 C C . ARG A 1 148 ? 19.969 -10.622 -16.918 1.00 82.12 148 ARG A C 1
ATOM 1179 O O . ARG A 1 148 ? 20.226 -10.667 -18.122 1.00 82.12 148 ARG A O 1
ATOM 1186 N N . ARG A 1 149 ? 18.928 -9.926 -16.447 1.00 84.56 149 ARG A N 1
ATOM 1187 C CA . ARG A 1 149 ? 18.105 -9.025 -17.277 1.00 84.56 149 ARG A C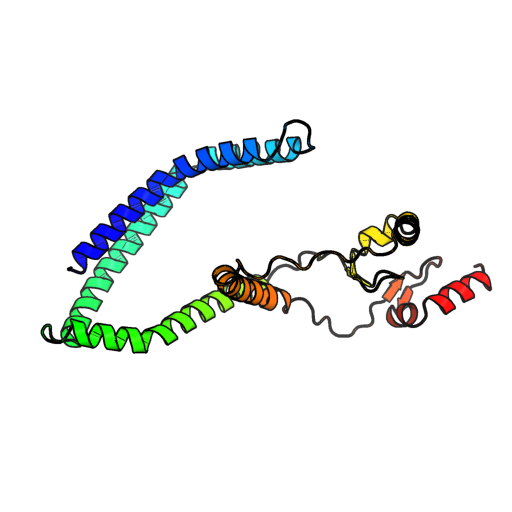A 1
ATOM 1188 C C . ARG A 1 149 ? 18.666 -7.606 -17.216 1.00 84.56 149 ARG A C 1
ATOM 1190 O O . ARG A 1 149 ? 19.086 -7.177 -16.148 1.00 84.56 149 ARG A O 1
ATOM 1197 N N . MET A 1 150 ? 18.637 -6.884 -18.333 1.00 85.00 150 MET A N 1
ATOM 1198 C CA . MET A 1 150 ? 19.032 -5.473 -18.400 1.00 85.00 150 MET A CA 1
ATOM 1199 C C . MET A 1 150 ? 17.961 -4.623 -19.098 1.00 85.00 150 MET A C 1
ATOM 1201 O O . MET A 1 150 ? 17.177 -5.171 -19.885 1.00 85.00 150 MET A O 1
ATOM 1205 N N . PRO A 1 151 ? 17.917 -3.304 -18.845 1.00 86.12 151 PRO A N 1
ATOM 1206 C CA . PRO A 1 151 ? 17.078 -2.389 -19.606 1.00 86.12 151 PRO A CA 1
ATOM 1207 C C . PRO A 1 151 ? 17.499 -2.376 -21.079 1.00 86.12 151 PRO A C 1
ATOM 1209 O O . PRO A 1 151 ? 18.674 -2.239 -21.409 1.00 86.12 151 PRO A O 1
ATOM 1212 N N . ARG A 1 152 ? 16.535 -2.525 -21.990 1.00 85.69 152 ARG A N 1
ATOM 1213 C CA . ARG A 1 152 ? 16.787 -2.570 -23.438 1.00 85.69 152 ARG A CA 1
ATOM 1214 C C . ARG A 1 152 ? 17.366 -1.266 -23.971 1.00 85.69 152 ARG A C 1
ATOM 1216 O O . ARG A 1 152 ? 18.238 -1.303 -24.828 1.00 85.69 152 ARG A O 1
ATOM 1223 N N . ARG A 1 153 ? 16.884 -0.135 -23.445 1.00 84.31 153 ARG A N 1
ATOM 1224 C CA . ARG A 1 153 ? 17.339 1.202 -23.838 1.00 84.31 153 ARG A CA 1
ATOM 1225 C C . ARG A 1 153 ? 18.856 1.331 -23.684 1.00 84.31 153 ARG A C 1
ATOM 1227 O O . ARG A 1 153 ? 19.503 1.826 -24.592 1.00 84.31 153 ARG A O 1
ATOM 1234 N N . ASP A 1 154 ? 19.413 0.818 -22.593 1.00 84.69 154 ASP A N 1
ATOM 1235 C CA . ASP A 1 154 ? 20.848 0.918 -22.311 1.00 84.69 154 ASP A CA 1
ATOM 1236 C C . ASP A 1 154 ? 21.680 0.112 -23.316 1.00 84.69 154 ASP A C 1
ATOM 1238 O O . ASP A 1 154 ? 22.731 0.566 -23.757 1.00 84.69 154 ASP A O 1
ATOM 1242 N N . PHE A 1 155 ? 21.189 -1.065 -23.726 1.00 85.81 155 PHE A N 1
ATOM 1243 C CA . PHE A 1 155 ? 21.848 -1.872 -24.754 1.00 85.81 155 PHE A CA 1
ATOM 1244 C C . PHE A 1 155 ? 21.779 -1.222 -26.140 1.00 85.81 155 PHE A C 1
ATOM 1246 O O . PHE A 1 155 ? 22.738 -1.289 -26.900 1.00 85.81 155 PHE A O 1
ATOM 1253 N N . GLU A 1 156 ? 20.640 -0.619 -26.486 1.00 84.69 156 GLU A N 1
ATOM 1254 C CA . GLU A 1 156 ? 20.441 0.027 -27.788 1.00 84.69 156 GLU A CA 1
ATOM 1255 C C . GLU A 1 156 ? 21.221 1.345 -27.914 1.00 84.69 156 GLU A C 1
ATOM 1257 O O . GLU A 1 156 ? 21.627 1.688 -29.022 1.00 84.69 156 GLU A O 1
ATOM 1262 N N . ILE A 1 157 ? 21.457 2.056 -26.803 1.00 88.06 157 ILE A N 1
ATOM 1263 C CA . ILE A 1 157 ? 22.256 3.292 -26.774 1.00 88.06 157 ILE A CA 1
ATOM 1264 C C . ILE A 1 157 ? 23.740 3.002 -27.022 1.00 88.06 157 ILE A C 1
ATOM 1266 O O . ILE A 1 157 ? 24.354 3.678 -27.843 1.00 88.06 157 ILE A O 1
ATOM 1270 N N . ASP A 1 158 ? 24.318 2.020 -26.322 1.00 87.75 158 ASP A N 1
ATOM 1271 C CA . ASP A 1 158 ? 25.741 1.690 -26.453 1.00 87.75 158 ASP A CA 1
ATOM 1272 C C . ASP A 1 158 ? 26.003 0.177 -26.344 1.00 87.75 158 ASP A C 1
ATOM 1274 O O . ASP A 1 158 ? 26.412 -0.348 -25.297 1.00 87.75 158 ASP A O 1
ATOM 1278 N N . PRO A 1 159 ? 25.814 -0.565 -27.447 1.00 83.69 159 PRO A N 1
ATOM 1279 C CA . PRO A 1 159 ? 26.099 -1.991 -27.456 1.00 83.69 159 PRO A CA 1
ATOM 1280 C C . PRO A 1 159 ? 27.602 -2.274 -27.303 1.00 83.69 159 PRO A C 1
ATOM 1282 O O . PRO A 1 159 ? 27.980 -3.321 -26.774 1.00 83.69 159 PRO A O 1
ATOM 1285 N N . LYS A 1 160 ? 28.481 -1.358 -27.735 1.00 84.56 160 LYS A N 1
ATOM 1286 C CA . LYS A 1 160 ? 29.935 -1.568 -27.717 1.00 84.56 160 LYS A CA 1
ATOM 1287 C C . LYS A 1 160 ? 30.474 -1.500 -26.288 1.00 84.56 160 LYS A C 1
ATOM 1289 O O . LYS A 1 160 ? 31.198 -2.412 -25.876 1.00 84.56 160 LYS A O 1
ATOM 1294 N N . GLY A 1 161 ? 30.062 -0.494 -25.516 1.00 87.88 161 GLY A N 1
ATOM 1295 C CA . GLY A 1 161 ? 30.417 -0.361 -24.104 1.00 87.88 161 GLY A CA 1
ATOM 1296 C C . GLY A 1 161 ? 29.914 -1.531 -23.261 1.00 87.88 161 GLY A C 1
ATOM 1297 O O . GLY A 1 161 ? 30.646 -2.032 -22.403 1.00 87.88 161 GLY A O 1
ATOM 1298 N N . TYR A 1 162 ? 28.719 -2.057 -23.562 1.00 85.25 162 TYR A N 1
ATOM 1299 C CA . TYR A 1 162 ? 28.200 -3.263 -22.909 1.00 85.25 162 TYR A CA 1
ATOM 1300 C C . TYR A 1 162 ? 29.153 -4.461 -23.059 1.00 85.25 162 TYR A C 1
ATOM 1302 O O . TYR A 1 162 ? 29.541 -5.076 -22.061 1.00 85.25 162 TYR A O 1
ATOM 1310 N N . PHE A 1 163 ? 29.581 -4.773 -24.288 1.00 84.56 163 PHE A N 1
ATOM 1311 C CA . PHE A 1 163 ? 30.491 -5.898 -24.533 1.00 84.56 163 PHE A CA 1
ATOM 1312 C C . PHE A 1 163 ? 31.905 -5.656 -23.995 1.00 84.56 163 PHE A C 1
ATOM 1314 O O . PHE A 1 163 ? 32.565 -6.603 -23.567 1.00 84.56 163 PHE A O 1
ATOM 1321 N N . GLN A 1 164 ? 32.370 -4.408 -23.963 1.00 86.12 164 GLN A N 1
ATOM 1322 C CA . GLN A 1 164 ? 33.660 -4.062 -23.369 1.00 86.12 164 GLN A CA 1
ATOM 1323 C C . GLN A 1 164 ? 33.650 -4.267 -21.846 1.00 86.12 164 GLN A C 1
ATOM 1325 O O . GLN A 1 164 ? 34.559 -4.897 -21.305 1.00 86.12 164 GLN A O 1
ATOM 1330 N N . LYS A 1 165 ? 32.577 -3.845 -21.162 1.00 82.69 165 LYS A N 1
ATOM 1331 C CA . LYS A 1 165 ? 32.380 -4.056 -19.716 1.00 82.69 165 LYS A CA 1
ATOM 1332 C C . LYS A 1 165 ? 32.220 -5.532 -19.346 1.00 82.69 165 LYS A C 1
ATOM 1334 O O . LYS A 1 165 ? 32.578 -5.958 -18.252 1.00 82.69 165 LYS A O 1
ATOM 1339 N N . LEU A 1 166 ? 31.680 -6.322 -20.269 1.00 79.00 166 LEU A N 1
ATOM 1340 C CA . LEU A 1 166 ? 31.584 -7.773 -20.147 1.00 79.00 166 LEU A CA 1
ATOM 1341 C C . LEU A 1 166 ? 32.954 -8.448 -20.050 1.00 79.00 166 LEU A C 1
ATOM 1343 O O . LEU A 1 166 ? 33.086 -9.423 -19.319 1.00 79.00 166 LEU A O 1
ATOM 1347 N N . ARG A 1 167 ? 33.954 -7.916 -20.757 1.00 79.94 167 ARG A N 1
ATOM 1348 C CA . ARG A 1 167 ? 35.318 -8.457 -20.779 1.00 79.94 167 ARG A CA 1
ATOM 1349 C C . ARG A 1 167 ? 36.173 -7.995 -19.601 1.00 79.94 167 ARG A C 1
ATOM 1351 O O . ARG A 1 167 ? 37.124 -8.683 -19.264 1.00 79.94 167 ARG A O 1
ATOM 1358 N N . SER A 1 168 ? 35.853 -6.858 -18.981 1.00 77.81 168 SER A N 1
ATOM 1359 C CA . SER A 1 168 ? 36.698 -6.261 -17.938 1.00 77.81 168 SER A CA 1
ATOM 1360 C C . SER A 1 168 ? 36.421 -6.752 -16.514 1.00 77.81 168 SER A C 1
ATOM 1362 O O . SER A 1 168 ? 37.154 -6.377 -15.610 1.00 77.81 168 SER A O 1
ATOM 1364 N N . HIS A 1 169 ? 35.373 -7.550 -16.289 1.00 66.69 169 HIS A N 1
ATOM 1365 C CA . HIS A 1 169 ? 34.976 -7.993 -14.947 1.00 66.69 169 HIS A CA 1
ATOM 1366 C C . HIS A 1 169 ? 34.674 -9.504 -14.922 1.00 66.69 169 HIS A C 1
ATOM 1368 O O . HIS A 1 169 ? 33.533 -9.887 -15.215 1.00 66.69 169 HIS A O 1
ATOM 1374 N N . PRO A 1 170 ? 35.646 -10.370 -14.569 1.00 52.69 170 PRO A N 1
ATOM 1375 C CA . PRO A 1 170 ? 35.352 -11.722 -14.100 1.00 52.69 170 PRO A CA 1
ATOM 1376 C C . PRO A 1 170 ? 34.581 -11.604 -12.778 1.00 52.69 170 PRO A C 1
ATOM 1378 O O . PRO A 1 170 ? 34.948 -10.823 -11.905 1.00 52.69 170 PRO A O 1
ATOM 1381 N N . GLY A 1 171 ? 33.436 -12.277 -12.683 1.00 50.31 171 GLY A N 1
ATOM 1382 C CA . GLY A 1 171 ? 32.466 -12.038 -11.616 1.00 50.31 171 GLY A CA 1
ATOM 1383 C C . GLY A 1 171 ? 33.037 -12.301 -10.224 1.00 50.31 171 GLY A C 1
ATOM 1384 O O . GLY A 1 171 ? 33.357 -13.439 -9.904 1.00 50.31 171 GLY A O 1
ATOM 1385 N N . SER A 1 172 ? 33.101 -11.262 -9.393 1.00 45.56 172 SER A N 1
ATOM 1386 C CA . SER A 1 172 ? 33.236 -11.399 -7.948 1.00 45.56 172 SER A CA 1
ATOM 1387 C C . SER A 1 172 ? 31.847 -11.611 -7.339 1.00 45.56 172 SER A C 1
ATOM 1389 O O . SER A 1 172 ? 30.977 -10.735 -7.361 1.00 45.56 172 SER A O 1
ATOM 1391 N N . GLU A 1 173 ? 31.617 -12.832 -6.862 1.00 51.22 173 GLU A N 1
ATOM 1392 C CA . GLU A 1 173 ? 30.505 -13.183 -5.986 1.00 51.22 173 GLU A CA 1
ATOM 1393 C C . GLU A 1 173 ? 30.934 -12.940 -4.543 1.00 51.22 173 GLU A C 1
ATOM 1395 O O . GLU A 1 173 ? 31.676 -13.732 -3.975 1.00 51.22 173 GLU A O 1
ATOM 1400 N N . GLU A 1 174 ? 30.461 -11.863 -3.928 1.00 46.09 174 GLU A N 1
ATOM 1401 C CA . GLU A 1 174 ? 30.664 -11.680 -2.496 1.00 46.09 174 GLU A CA 1
ATOM 1402 C C . GLU A 1 174 ? 29.511 -10.884 -1.903 1.00 46.09 174 GLU A C 1
ATOM 1404 O O . GLU A 1 174 ? 29.365 -9.697 -2.189 1.00 46.09 174 GLU A O 1
ATOM 1409 N N . SER A 1 175 ? 28.649 -11.560 -1.133 1.00 45.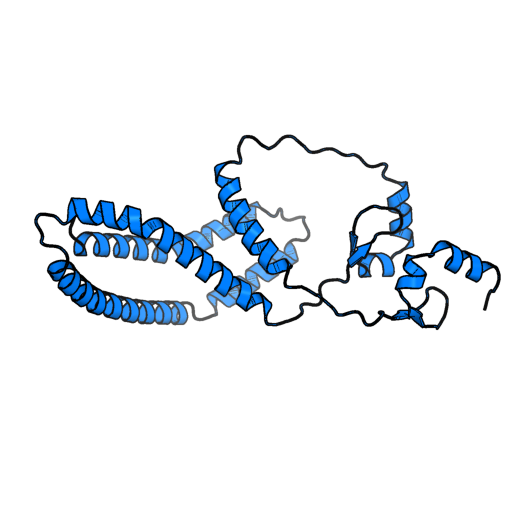22 175 SER A N 1
ATOM 1410 C CA . SER A 1 175 ? 27.929 -11.006 0.031 1.00 45.22 175 SER A CA 1
ATOM 1411 C C . SER A 1 175 ? 26.921 -12.021 0.600 1.00 45.22 175 SER A C 1
ATOM 1413 O O . SER A 1 175 ? 25.782 -12.124 0.147 1.00 45.22 175 SER A O 1
ATOM 1415 N N . LYS A 1 176 ? 27.323 -12.759 1.644 1.00 50.00 176 LYS A N 1
ATOM 1416 C CA . LYS A 1 176 ? 26.425 -13.516 2.541 1.00 50.00 176 LYS A CA 1
ATOM 1417 C C . LYS A 1 176 ? 26.947 -13.443 3.982 1.00 50.00 176 LYS A C 1
ATOM 1419 O O . LYS A 1 176 ? 27.637 -14.354 4.419 1.00 50.00 176 LYS A O 1
ATOM 1424 N N . HIS A 1 177 ? 26.633 -12.373 4.720 1.00 43.91 177 HIS A N 1
ATOM 1425 C CA . HIS A 1 177 ? 26.943 -12.306 6.161 1.00 43.91 177 HIS A CA 1
ATOM 1426 C C . HIS A 1 177 ? 26.020 -11.367 6.979 1.00 43.91 177 HIS A C 1
ATOM 1428 O O . HIS A 1 177 ? 26.485 -10.612 7.822 1.00 43.91 177 HIS A O 1
ATOM 1434 N N . TRP A 1 178 ? 24.696 -11.364 6.767 1.00 42.12 178 TRP A N 1
ATOM 1435 C CA . TRP A 1 178 ? 23.806 -10.461 7.538 1.00 42.12 178 TRP A CA 1
ATOM 1436 C C . TRP A 1 178 ? 22.452 -11.068 7.943 1.00 42.12 178 TRP A C 1
ATOM 1438 O O . TRP A 1 178 ? 21.429 -10.397 7.862 1.00 42.12 178 TRP A O 1
ATOM 1448 N N . PHE A 1 179 ? 22.405 -12.330 8.390 1.00 39.31 179 PHE A N 1
ATOM 1449 C CA . PHE A 1 179 ? 21.118 -13.008 8.645 1.00 39.31 179 PHE A CA 1
ATOM 1450 C C . PHE A 1 179 ? 20.631 -13.125 10.098 1.00 39.31 179 PHE A C 1
ATOM 1452 O O . PHE A 1 179 ? 19.492 -13.536 10.289 1.00 39.31 179 PHE A O 1
ATOM 1459 N N . HIS A 1 180 ? 21.381 -12.709 11.123 1.00 42.94 180 HIS A N 1
ATOM 1460 C CA . HIS A 1 180 ? 20.960 -12.983 12.513 1.00 42.94 180 HIS A CA 1
ATOM 1461 C C . HIS A 1 180 ? 20.354 -11.804 13.294 1.00 42.94 180 HIS A C 1
ATOM 1463 O O . HIS A 1 180 ? 19.842 -12.013 14.386 1.00 42.94 180 HIS A O 1
ATOM 1469 N N . VAL A 1 181 ? 20.308 -10.593 12.725 1.00 50.72 181 VAL A N 1
ATOM 1470 C CA . VAL A 1 181 ? 19.735 -9.400 13.398 1.00 50.72 181 VAL A CA 1
ATOM 1471 C C . VAL A 1 181 ? 18.326 -9.043 12.876 1.00 50.72 181 VAL A C 1
ATOM 1473 O O . VAL A 1 181 ? 17.615 -8.226 13.453 1.00 50.72 181 VAL A O 1
ATOM 1476 N N . ALA A 1 182 ? 17.865 -9.681 11.795 1.00 47.47 182 ALA A N 1
ATOM 1477 C CA . ALA A 1 182 ? 16.726 -9.203 11.004 1.00 47.47 182 ALA A CA 1
ATOM 1478 C C . ALA A 1 182 ? 15.362 -9.860 11.313 1.00 47.47 182 ALA A C 1
ATOM 1480 O O . ALA A 1 182 ? 14.422 -9.676 10.549 1.00 47.47 182 ALA A O 1
ATOM 1481 N N . GLN A 1 183 ? 15.201 -10.629 12.392 1.00 46.34 183 GLN A N 1
ATOM 1482 C CA . GLN A 1 183 ? 14.001 -11.463 12.594 1.00 46.34 183 GLN A CA 1
ATOM 1483 C C . GLN A 1 183 ? 12.654 -10.709 12.741 1.00 46.34 183 GLN A C 1
ATOM 1485 O O . GLN A 1 183 ? 11.686 -11.131 12.106 1.00 46.34 183 GLN A O 1
ATOM 1490 N N . PRO A 1 184 ? 12.534 -9.575 13.463 1.00 55.72 184 PRO A N 1
ATOM 1491 C CA . PRO A 1 184 ? 11.288 -8.796 13.454 1.00 55.72 184 PRO A CA 1
ATOM 1492 C C . PRO A 1 184 ? 11.095 -8.035 12.132 1.00 55.72 184 PRO A C 1
ATOM 1494 O O . PRO A 1 184 ? 9.973 -7.866 11.651 1.00 55.72 184 PRO A O 1
ATOM 1497 N N . TYR A 1 185 ? 12.200 -7.659 11.485 1.00 56.19 185 TYR A N 1
ATOM 1498 C CA . TYR A 1 185 ? 12.194 -7.053 10.157 1.00 56.19 185 TYR A CA 1
ATOM 1499 C C . TYR A 1 185 ? 11.824 -8.054 9.064 1.00 56.19 185 TYR A C 1
ATOM 1501 O O . TYR A 1 185 ? 11.343 -7.630 8.026 1.00 56.19 185 TYR A O 1
ATOM 1509 N N . LEU A 1 186 ? 11.980 -9.363 9.287 1.00 54.66 186 LEU A N 1
ATOM 1510 C CA . LEU A 1 186 ? 11.597 -10.411 8.345 1.00 54.66 186 LEU A CA 1
ATOM 1511 C C . LEU A 1 186 ? 10.082 -10.540 8.229 1.00 54.66 186 LEU A C 1
ATOM 1513 O O . LEU A 1 186 ? 9.604 -10.728 7.122 1.00 54.66 186 LEU A O 1
ATOM 1517 N N . ILE A 1 187 ? 9.308 -10.377 9.306 1.00 64.94 187 ILE A N 1
ATOM 1518 C CA . ILE A 1 187 ? 7.836 -10.405 9.215 1.00 64.94 187 ILE A CA 1
ATOM 1519 C C . ILE A 1 187 ? 7.339 -9.156 8.485 1.00 64.94 187 ILE A C 1
ATOM 1521 O O . ILE A 1 187 ? 6.574 -9.267 7.528 1.00 64.94 187 ILE A O 1
ATOM 1525 N N . ALA A 1 188 ? 7.840 -7.976 8.864 1.00 65.06 188 ALA A N 1
ATOM 1526 C CA . ALA A 1 188 ? 7.536 -6.735 8.157 1.00 65.06 188 ALA A CA 1
ATOM 1527 C C . ALA A 1 188 ? 7.985 -6.800 6.688 1.00 65.06 188 ALA A C 1
ATOM 1529 O O . ALA A 1 188 ? 7.232 -6.416 5.801 1.00 65.06 188 ALA A O 1
ATOM 1530 N N . ALA A 1 189 ? 9.165 -7.356 6.405 1.00 61.22 189 ALA A N 1
ATOM 1531 C CA . ALA A 1 189 ? 9.678 -7.534 5.055 1.00 61.22 189 ALA A CA 1
ATOM 1532 C C . ALA A 1 189 ? 8.910 -8.602 4.281 1.00 61.22 189 ALA A C 1
ATOM 1534 O O . ALA A 1 189 ? 8.736 -8.419 3.089 1.00 61.22 189 ALA A O 1
ATOM 1535 N N . VAL A 1 190 ? 8.418 -9.679 4.895 1.00 69.62 190 VAL A N 1
ATOM 1536 C CA . VAL A 1 190 ? 7.575 -10.695 4.239 1.00 69.62 190 VAL A CA 1
ATOM 1537 C C . VAL A 1 190 ? 6.217 -10.102 3.890 1.00 69.62 190 VAL A C 1
ATOM 1539 O O . VAL A 1 190 ? 5.753 -10.283 2.770 1.00 69.62 190 VAL A O 1
ATOM 1542 N N . VAL A 1 191 ? 5.613 -9.325 4.790 1.00 70.25 191 VAL A N 1
ATOM 1543 C CA . VAL A 1 191 ? 4.364 -8.603 4.511 1.00 70.25 191 VAL A CA 1
ATOM 1544 C C . VAL A 1 191 ? 4.588 -7.561 3.413 1.00 70.25 191 VAL A C 1
ATOM 1546 O O . VAL A 1 191 ? 3.854 -7.538 2.428 1.00 70.25 191 VAL A O 1
ATOM 1549 N N . LEU A 1 192 ? 5.650 -6.758 3.508 1.00 67.44 192 LEU A N 1
ATOM 1550 C CA . LEU A 1 192 ? 5.991 -5.746 2.508 1.00 67.44 192 LEU A CA 1
ATOM 1551 C C . LEU A 1 192 ? 6.360 -6.380 1.158 1.00 67.44 192 LEU A C 1
ATOM 1553 O O . LEU A 1 192 ? 5.941 -5.891 0.115 1.00 67.44 192 LEU A O 1
ATOM 1557 N N . THR A 1 193 ? 7.104 -7.487 1.148 1.00 62.09 193 THR A N 1
ATOM 1558 C CA . THR A 1 193 ? 7.465 -8.207 -0.082 1.00 62.09 193 THR A CA 1
ATOM 1559 C C . THR A 1 193 ? 6.277 -8.939 -0.668 1.00 62.09 193 THR A C 1
ATOM 1561 O O . THR A 1 193 ? 6.161 -8.921 -1.882 1.00 62.09 193 THR A O 1
ATOM 1564 N N . MET A 1 194 ? 5.361 -9.499 0.123 1.00 64.44 194 MET A N 1
ATOM 1565 C CA . MET A 1 194 ? 4.088 -10.022 -0.380 1.00 64.44 194 MET A CA 1
ATOM 1566 C C . MET A 1 194 ? 3.273 -8.905 -1.031 1.00 64.44 194 MET A C 1
ATOM 1568 O O . MET A 1 194 ? 2.855 -9.067 -2.172 1.00 64.44 194 MET A O 1
ATOM 1572 N N . VAL A 1 195 ? 3.132 -7.744 -0.387 1.00 64.31 195 VAL A N 1
ATOM 1573 C CA . VAL A 1 195 ? 2.444 -6.575 -0.964 1.00 64.31 195 VAL A CA 1
ATOM 1574 C C . VAL A 1 195 ? 3.118 -6.127 -2.267 1.00 64.31 195 VAL A C 1
ATOM 1576 O O . VAL A 1 195 ? 2.450 -5.963 -3.284 1.00 64.31 195 VAL A O 1
ATOM 1579 N N . VAL A 1 196 ? 4.449 -6.013 -2.295 1.00 62.12 196 VAL A N 1
ATOM 1580 C CA . VAL A 1 196 ? 5.209 -5.650 -3.505 1.00 62.12 196 VAL A CA 1
ATOM 1581 C C . VAL A 1 196 ? 5.115 -6.732 -4.589 1.00 62.12 196 VAL A C 1
ATOM 1583 O O . VAL A 1 196 ? 5.005 -6.405 -5.769 1.00 62.12 196 VAL A O 1
ATOM 1586 N N . TYR A 1 197 ? 5.149 -8.013 -4.226 1.00 60.47 197 TYR A N 1
ATOM 1587 C CA . TYR A 1 197 ? 5.130 -9.147 -5.151 1.00 60.47 197 TYR A CA 1
ATOM 1588 C C . TYR A 1 197 ? 3.749 -9.327 -5.781 1.00 60.47 197 TYR A C 1
ATOM 1590 O O . TYR A 1 197 ? 3.651 -9.437 -7.003 1.00 60.47 197 TYR A O 1
ATOM 1598 N N . PHE A 1 198 ? 2.680 -9.247 -4.986 1.00 55.53 198 PHE A N 1
ATOM 1599 C CA . PHE A 1 198 ? 1.305 -9.250 -5.486 1.00 55.53 198 PHE A CA 1
ATOM 1600 C C . PHE A 1 198 ? 1.015 -8.016 -6.351 1.00 55.53 198 PHE A C 1
ATOM 1602 O O . PHE A 1 198 ? 0.417 -8.161 -7.417 1.00 55.53 198 PHE A O 1
ATOM 1609 N N . CYS A 1 199 ? 1.554 -6.840 -6.007 1.00 56.31 199 CYS A N 1
ATOM 1610 C CA . CYS A 1 199 ? 1.522 -5.666 -6.889 1.00 56.31 199 CYS A CA 1
ATOM 1611 C C . CYS A 1 199 ? 2.307 -5.867 -8.203 1.00 56.31 199 CYS A C 1
ATOM 1613 O O . CYS A 1 199 ? 1.977 -5.261 -9.223 1.00 56.31 199 CYS A O 1
ATOM 1615 N N . ARG A 1 200 ? 3.339 -6.723 -8.216 1.00 54.31 200 ARG A N 1
ATOM 1616 C CA . ARG A 1 200 ? 4.196 -6.987 -9.388 1.00 54.31 200 ARG A CA 1
ATOM 1617 C C . ARG A 1 200 ? 3.645 -8.085 -10.309 1.00 54.31 200 ARG A C 1
ATOM 1619 O O . ARG A 1 200 ? 3.927 -8.058 -11.506 1.00 54.31 200 ARG A O 1
ATOM 1626 N N . CYS A 1 201 ? 2.844 -9.018 -9.793 1.00 53.25 201 CYS A N 1
ATOM 1627 C CA . CYS A 1 201 ? 2.255 -10.121 -10.564 1.00 53.25 201 CYS A CA 1
ATOM 1628 C C . CYS A 1 201 ? 1.106 -9.706 -11.500 1.00 53.25 201 CYS A C 1
ATOM 1630 O O . CYS A 1 201 ? 0.815 -10.432 -12.449 1.00 53.25 201 CYS A O 1
ATOM 1632 N N . CYS A 1 202 ? 0.511 -8.525 -11.321 1.00 52.91 202 CYS A N 1
ATOM 1633 C CA . CYS A 1 202 ? -0.515 -8.002 -12.235 1.00 52.91 202 CYS A CA 1
ATOM 1634 C C . CYS A 1 202 ? 0.069 -7.388 -13.529 1.00 52.91 202 CYS A C 1
ATOM 1636 O O . CYS A 1 202 ? -0.669 -6.996 -14.430 1.00 52.91 202 CYS A O 1
ATOM 1638 N N . GLY A 1 203 ? 1.401 -7.329 -13.656 1.00 49.56 203 GLY A N 1
ATOM 1639 C CA . GLY A 1 203 ? 2.103 -6.812 -14.828 1.00 49.56 203 GLY A CA 1
ATOM 1640 C C . GLY A 1 203 ? 2.350 -7.860 -15.916 1.00 49.56 203 GLY A C 1
ATOM 1641 O O . GLY A 1 203 ? 3.462 -8.365 -16.049 1.00 49.56 203 GLY A O 1
ATOM 1642 N N . GLY A 1 204 ? 1.344 -8.110 -16.755 1.00 49.75 204 GLY A N 1
ATOM 1643 C CA . GLY A 1 204 ? 1.577 -8.504 -18.148 1.00 49.75 204 GLY A CA 1
ATOM 1644 C C . GLY A 1 204 ? 1.590 -10.001 -18.459 1.00 49.75 204 GLY A C 1
ATOM 1645 O O . GLY A 1 204 ? 2.616 -10.557 -18.850 1.00 49.75 204 GLY A O 1
ATOM 1646 N N . ARG A 1 205 ? 0.404 -10.618 -18.487 1.00 45.62 205 ARG A N 1
ATOM 1647 C CA . ARG A 1 205 ? 0.111 -11.611 -19.533 1.00 45.62 205 ARG A CA 1
ATOM 1648 C C . ARG A 1 205 ? -0.290 -10.860 -20.805 1.00 45.62 205 ARG A C 1
ATOM 1650 O O . ARG A 1 205 ? -1.459 -10.796 -21.163 1.00 45.62 205 ARG A O 1
ATOM 1657 N N . ASP A 1 206 ? 0.700 -10.286 -21.489 1.00 52.00 206 ASP A N 1
ATOM 1658 C CA . ASP A 1 206 ? 0.536 -9.942 -22.902 1.00 52.00 206 ASP A CA 1
ATOM 1659 C C . ASP A 1 206 ? 0.379 -11.264 -23.658 1.00 52.00 206 ASP A C 1
ATOM 1661 O O . ASP A 1 206 ? 1.356 -11.980 -23.895 1.00 52.00 206 ASP A O 1
ATOM 1665 N N . GLY A 1 207 ? -0.860 -11.613 -23.993 1.00 51.62 207 GLY A N 1
ATOM 1666 C CA . GLY A 1 207 ? -1.171 -12.749 -24.844 1.00 51.62 207 GLY A CA 1
ATOM 1667 C C . GLY A 1 207 ? -0.448 -12.631 -26.186 1.00 51.62 207 GLY A C 1
ATOM 1668 O O . GLY A 1 207 ? -0.827 -11.836 -27.039 1.00 51.62 207 GLY A O 1
ATOM 1669 N N . GLY A 1 208 ? 0.621 -13.410 -26.351 1.00 52.72 208 GLY A N 1
ATOM 1670 C CA . GLY A 1 208 ? 0.836 -14.315 -27.485 1.00 52.72 208 GLY A CA 1
ATOM 1671 C C . GLY A 1 208 ? 0.817 -13.799 -28.928 1.00 52.72 208 GLY A C 1
ATOM 1672 O O . GLY A 1 208 ? 0.998 -14.617 -29.821 1.00 52.72 208 GLY A O 1
ATOM 1673 N N . ARG A 1 209 ? 0.651 -12.507 -29.232 1.00 56.06 209 ARG A N 1
ATOM 1674 C CA . ARG A 1 209 ? 0.928 -12.003 -30.588 1.00 56.06 209 ARG A CA 1
ATOM 1675 C C . ARG A 1 209 ? 2.423 -11.777 -30.715 1.00 56.06 209 ARG A C 1
ATOM 1677 O O . ARG A 1 209 ? 2.963 -10.849 -30.113 1.00 56.06 209 ARG A O 1
ATOM 1684 N N . GLY A 1 210 ? 3.081 -12.656 -31.472 1.00 63.50 210 GLY A N 1
ATOM 1685 C CA . GLY A 1 210 ? 4.515 -12.623 -31.748 1.00 63.50 210 GLY A CA 1
ATOM 1686 C C . GLY A 1 210 ? 4.992 -11.201 -32.028 1.00 63.50 210 GLY A C 1
ATOM 1687 O O . GLY A 1 210 ? 4.684 -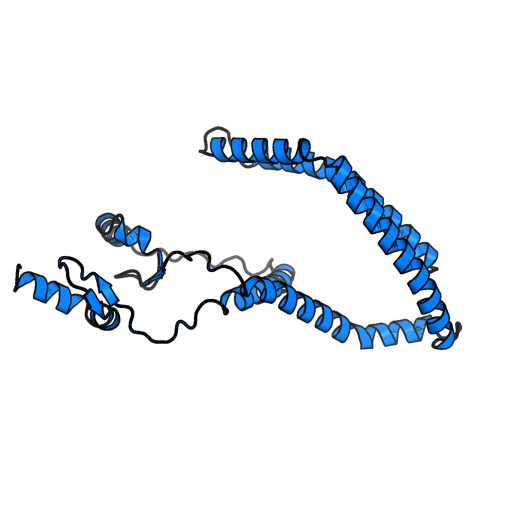10.613 -33.063 1.00 63.50 210 GLY A O 1
ATOM 1688 N N . LYS A 1 211 ? 5.709 -10.615 -31.063 1.00 72.12 211 LYS A N 1
ATOM 1689 C CA . LYS A 1 211 ? 6.196 -9.240 -31.170 1.00 72.12 211 LYS A CA 1
ATOM 1690 C C . LYS A 1 211 ? 7.235 -9.203 -32.291 1.00 72.12 211 LYS A C 1
ATOM 1692 O O . LYS A 1 211 ? 8.291 -9.821 -32.181 1.00 72.12 211 LYS A O 1
ATOM 1697 N N . MET A 1 212 ? 6.923 -8.486 -33.364 1.00 83.19 212 MET A N 1
ATOM 1698 C CA . MET A 1 212 ? 7.868 -8.199 -34.441 1.00 83.19 212 MET A CA 1
ATOM 1699 C C . MET A 1 212 ? 8.934 -7.217 -33.933 1.00 83.19 212 MET A C 1
ATOM 1701 O O . MET A 1 212 ? 8.623 -6.293 -33.177 1.00 83.19 212 MET A O 1
ATOM 1705 N N . MET A 1 213 ? 10.189 -7.386 -34.342 1.00 83.00 213 MET A N 1
ATOM 1706 C CA . MET A 1 213 ? 11.273 -6.435 -34.070 1.00 83.00 213 MET A CA 1
ATOM 1707 C C . MET A 1 213 ? 11.961 -6.011 -35.363 1.00 83.00 213 MET A C 1
ATOM 1709 O O . MET A 1 213 ? 11.984 -6.775 -36.323 1.00 83.00 213 MET A O 1
ATOM 1713 N N . LYS A 1 214 ? 12.526 -4.797 -35.395 1.00 84.88 214 LYS A N 1
ATOM 1714 C CA . LYS A 1 214 ? 13.383 -4.371 -36.508 1.00 84.88 214 LYS A CA 1
ATOM 1715 C C . LYS A 1 214 ? 14.685 -5.175 -36.452 1.00 84.88 214 LYS A C 1
ATOM 1717 O O . LYS A 1 214 ? 15.281 -5.300 -35.382 1.00 84.88 214 LYS A O 1
ATOM 1722 N N . ALA A 1 215 ? 15.071 -5.763 -37.574 1.00 85.44 215 ALA A N 1
ATOM 1723 C CA . ALA A 1 215 ? 16.225 -6.637 -37.674 1.00 85.44 215 ALA A CA 1
ATOM 1724 C C . ALA A 1 215 ? 17.520 -5.795 -37.622 1.00 85.44 215 ALA A C 1
ATOM 1726 O O . ALA A 1 215 ? 17.655 -4.849 -38.400 1.00 85.44 215 ALA A O 1
ATOM 1727 N N . PRO A 1 216 ? 18.472 -6.070 -36.712 1.00 78.25 216 PRO A N 1
ATOM 1728 C CA . PRO A 1 216 ? 19.717 -5.306 -36.642 1.00 78.25 216 PRO A CA 1
ATOM 1729 C C . PRO A 1 216 ? 20.493 -5.400 -37.963 1.00 78.25 216 PRO A C 1
ATOM 1731 O O . PRO A 1 216 ? 20.773 -6.503 -38.428 1.00 78.25 216 PRO A O 1
ATOM 1734 N N . GLY A 1 217 ? 20.823 -4.260 -38.574 1.00 80.25 217 GLY A N 1
ATOM 1735 C CA . GLY A 1 217 ? 21.563 -4.210 -39.843 1.00 80.25 217 GLY A CA 1
ATOM 1736 C C . GLY A 1 217 ? 20.729 -4.429 -41.113 1.00 80.25 217 GLY A C 1
ATOM 1737 O O . GLY A 1 217 ? 21.302 -4.486 -42.193 1.00 80.25 217 GLY A O 1
ATOM 1738 N N . ARG A 1 218 ? 19.393 -4.538 -41.023 1.00 77.94 218 ARG A N 1
ATOM 1739 C CA . ARG A 1 218 ? 18.490 -4.595 -42.190 1.00 77.94 218 ARG A CA 1
ATOM 1740 C C . ARG A 1 218 ? 17.247 -3.738 -41.957 1.00 77.94 218 ARG A C 1
ATOM 1742 O O . ARG A 1 218 ? 16.768 -3.605 -40.834 1.00 77.94 218 ARG A O 1
ATOM 1749 N N . ASN A 1 219 ? 16.653 -3.194 -43.017 1.00 84.50 219 ASN A N 1
ATOM 1750 C CA . ASN A 1 219 ? 15.389 -2.454 -42.909 1.00 84.50 219 ASN A CA 1
ATOM 1751 C C . ASN A 1 219 ? 14.149 -3.375 -42.955 1.00 84.50 219 ASN A C 1
ATOM 1753 O O . ASN A 1 219 ? 13.142 -3.038 -43.566 1.00 84.50 219 ASN A O 1
ATOM 1757 N N . LEU A 1 220 ? 14.221 -4.548 -42.317 1.00 88.06 220 LEU A N 1
ATOM 1758 C CA . LEU A 1 220 ? 13.135 -5.535 -42.270 1.00 88.06 220 LEU A CA 1
ATOM 1759 C C . LEU A 1 220 ? 12.673 -5.769 -40.829 1.00 88.06 220 LEU A C 1
ATOM 1761 O O . LEU A 1 220 ? 13.410 -5.515 -39.872 1.00 88.06 220 LEU A O 1
ATOM 1765 N N . ARG A 1 221 ? 11.439 -6.254 -40.663 1.00 88.31 221 ARG A N 1
ATOM 1766 C CA . ARG A 1 221 ? 10.912 -6.710 -39.369 1.00 88.31 221 ARG A CA 1
ATOM 1767 C C . ARG A 1 221 ? 10.897 -8.234 -39.327 1.00 88.31 221 ARG A C 1
ATOM 1769 O O . ARG A 1 221 ? 10.418 -8.859 -40.263 1.00 88.31 221 ARG A O 1
ATOM 1776 N N . ILE A 1 222 ? 11.396 -8.815 -38.239 1.00 88.75 222 ILE A N 1
ATOM 1777 C CA . ILE A 1 222 ? 11.442 -10.267 -38.024 1.00 88.75 222 ILE A CA 1
ATOM 1778 C C . ILE A 1 222 ? 10.703 -10.654 -36.734 1.00 88.75 222 ILE A C 1
ATOM 1780 O O . ILE A 1 222 ? 10.665 -9.851 -35.788 1.00 88.75 222 ILE A O 1
ATOM 1784 N N . PRO A 1 223 ? 10.125 -11.869 -36.654 1.00 86.69 223 PRO A N 1
ATOM 1785 C CA . PRO A 1 223 ? 9.590 -12.401 -35.408 1.00 86.69 223 PRO A CA 1
ATOM 1786 C C . PRO A 1 223 ? 10.702 -12.490 -34.365 1.00 86.69 223 PRO A C 1
ATOM 1788 O O . PRO A 1 223 ? 11.745 -13.105 -34.587 1.00 86.69 223 PRO A O 1
ATOM 1791 N N . ARG A 1 224 ? 10.483 -11.880 -33.201 1.00 80.44 224 ARG A N 1
ATOM 1792 C CA . ARG A 1 224 ? 11.498 -11.814 -32.146 1.00 80.44 224 ARG A CA 1
ATOM 1793 C C . ARG A 1 224 ? 11.935 -13.188 -31.633 1.00 80.44 224 ARG A C 1
ATOM 1795 O O . ARG A 1 224 ? 13.105 -13.359 -31.310 1.00 80.44 224 ARG A O 1
ATOM 1802 N N . SER A 1 225 ? 11.019 -14.154 -31.578 1.00 82.19 225 SER A N 1
ATOM 1803 C CA . SER A 1 225 ? 11.320 -15.521 -31.143 1.00 82.19 225 SER A CA 1
ATOM 1804 C C . SER A 1 225 ? 12.413 -16.167 -31.995 1.00 82.19 225 SER A C 1
ATOM 1806 O O . SER A 1 225 ? 13.319 -16.773 -31.441 1.00 82.19 225 SER A O 1
ATOM 1808 N N . HIS A 1 226 ? 12.393 -15.969 -33.316 1.00 82.06 226 HIS A N 1
ATOM 1809 C CA . HIS A 1 226 ? 13.407 -16.529 -34.213 1.00 82.06 226 HIS A CA 1
ATOM 1810 C C . HIS A 1 226 ? 14.805 -15.959 -33.939 1.00 82.06 226 HIS A C 1
ATOM 1812 O O . HIS A 1 226 ? 15.773 -16.710 -33.896 1.00 82.06 226 HIS A O 1
ATOM 1818 N N . PHE A 1 227 ? 14.913 -14.648 -33.695 1.00 84.88 227 PHE A N 1
ATOM 1819 C CA . PHE A 1 227 ? 16.200 -14.024 -33.369 1.00 84.88 227 PHE A CA 1
ATOM 1820 C C . PHE A 1 227 ? 16.741 -14.472 -32.004 1.00 84.88 227 PHE A C 1
ATOM 1822 O O . PHE A 1 227 ? 17.945 -14.646 -31.843 1.00 84.88 227 PHE A O 1
ATOM 1829 N N . GLU A 1 228 ? 15.868 -14.652 -31.010 1.00 80.00 228 GLU A N 1
ATOM 1830 C CA . GLU A 1 228 ? 16.287 -15.109 -29.679 1.00 80.00 228 GLU A CA 1
ATOM 1831 C C . GLU A 1 228 ? 16.696 -16.592 -29.668 1.00 80.00 228 GLU A C 1
ATOM 1833 O O . GLU A 1 228 ? 17.587 -16.953 -28.901 1.00 80.00 228 GLU A O 1
ATOM 1838 N N . ILE A 1 229 ? 16.095 -17.425 -30.527 1.00 84.00 229 ILE A N 1
ATOM 1839 C CA . ILE A 1 229 ? 16.458 -18.842 -30.689 1.00 84.00 229 ILE A CA 1
ATOM 1840 C C . ILE A 1 229 ? 17.836 -18.981 -31.347 1.00 84.00 229 ILE A C 1
ATOM 1842 O O . ILE A 1 229 ? 18.666 -19.736 -30.847 1.00 84.00 229 ILE A O 1
ATOM 1846 N N . ASP A 1 230 ? 18.102 -18.236 -32.424 1.00 85.31 230 ASP A N 1
ATOM 1847 C CA . ASP A 1 230 ? 19.362 -18.348 -33.166 1.00 85.31 230 ASP A CA 1
ATOM 1848 C C . ASP A 1 230 ? 19.921 -16.992 -33.621 1.00 85.31 230 ASP A C 1
ATOM 1850 O O . ASP A 1 230 ? 19.972 -16.628 -34.800 1.00 85.31 230 ASP A O 1
ATOM 1854 N N . SER A 1 231 ? 20.393 -16.221 -32.645 1.00 83.88 231 SER A N 1
ATOM 1855 C CA . SER A 1 231 ? 21.062 -14.948 -32.930 1.00 83.88 231 SER A CA 1
ATOM 1856 C C . SER A 1 231 ? 22.371 -15.132 -33.709 1.00 83.88 231 SER A C 1
ATOM 1858 O O . SER A 1 231 ? 22.741 -14.262 -34.499 1.00 83.88 231 SER A O 1
ATOM 1860 N N . LYS A 1 232 ? 23.077 -16.258 -33.526 1.00 81.25 232 LYS A N 1
ATOM 1861 C CA . LYS A 1 232 ? 24.362 -16.516 -34.193 1.00 81.25 232 LYS A CA 1
ATOM 1862 C C . LYS A 1 232 ? 24.171 -16.771 -35.683 1.00 81.25 232 LYS A C 1
ATOM 1864 O O . LYS A 1 232 ? 24.863 -16.131 -36.474 1.00 81.25 232 LYS A O 1
ATOM 1869 N N . GLY A 1 233 ? 23.221 -17.627 -36.056 1.00 86.00 233 GLY A N 1
ATOM 1870 C CA . GLY A 1 233 ? 22.884 -17.885 -37.453 1.00 86.00 233 GLY A CA 1
ATOM 1871 C C . GLY A 1 233 ? 22.439 -16.615 -38.175 1.00 86.00 233 GLY A C 1
ATOM 1872 O O . GLY A 1 233 ? 22.889 -16.355 -39.291 1.00 86.00 233 GLY A O 1
ATOM 1873 N N . TYR A 1 234 ? 21.671 -15.743 -37.506 1.00 87.75 234 TYR A N 1
ATOM 1874 C CA . TYR A 1 234 ? 21.303 -14.435 -38.061 1.00 87.75 234 TYR A CA 1
ATOM 1875 C C . TYR A 1 234 ? 22.533 -13.586 -38.438 1.00 87.75 234 TYR A C 1
ATOM 1877 O O . TYR A 1 234 ? 22.626 -13.088 -39.562 1.00 87.75 234 TYR A O 1
ATOM 1885 N N . PHE A 1 235 ? 23.502 -13.433 -37.527 1.00 85.94 235 PHE A N 1
ATOM 1886 C CA . PHE A 1 235 ? 24.704 -12.632 -37.795 1.00 85.94 235 PHE A CA 1
ATOM 1887 C C . PHE A 1 235 ? 25.678 -13.293 -38.772 1.00 85.94 235 PHE A C 1
ATOM 1889 O O . PHE A 1 235 ? 26.380 -12.585 -39.492 1.00 85.94 235 PHE A O 1
ATOM 1896 N N . GLN A 1 236 ? 25.735 -14.623 -38.820 1.00 86.94 236 GLN A N 1
ATOM 1897 C CA . GLN A 1 236 ? 26.512 -15.329 -39.838 1.00 86.94 236 GLN A CA 1
ATOM 1898 C C . GLN A 1 236 ? 25.934 -15.066 -41.229 1.00 86.94 236 GLN A C 1
ATOM 1900 O O . GLN A 1 236 ? 26.675 -14.670 -42.123 1.00 86.94 236 GLN A O 1
ATOM 1905 N N . ASN A 1 237 ? 24.613 -15.168 -41.391 1.00 86.31 237 ASN A N 1
ATOM 1906 C CA . ASN A 1 237 ? 23.933 -14.906 -42.660 1.00 86.31 237 ASN A CA 1
ATOM 1907 C C . ASN A 1 237 ? 24.171 -13.464 -43.162 1.00 86.31 237 ASN A C 1
ATOM 1909 O O . ASN A 1 237 ? 24.421 -13.243 -44.346 1.00 86.31 237 ASN A O 1
ATOM 1913 N N . LEU A 1 238 ? 24.223 -12.483 -42.251 1.00 83.56 238 LEU A N 1
ATOM 1914 C CA . LEU A 1 238 ? 24.589 -11.102 -42.592 1.00 83.56 238 LEU A CA 1
ATOM 1915 C C . LEU A 1 238 ? 25.985 -10.951 -43.216 1.00 83.56 238 LEU A C 1
ATOM 1917 O O . LEU A 1 238 ? 26.188 -10.023 -43.990 1.00 83.56 238 LEU A O 1
ATOM 1921 N N . ARG A 1 239 ? 26.943 -11.829 -42.892 1.00 85.00 239 ARG A N 1
ATOM 1922 C CA . ARG A 1 239 ? 28.298 -11.772 -43.469 1.00 85.00 239 ARG A CA 1
ATOM 1923 C C . ARG A 1 239 ? 28.364 -12.359 -44.874 1.00 85.00 239 ARG A C 1
ATOM 1925 O O . ARG A 1 239 ? 29.180 -11.906 -45.665 1.00 85.00 239 ARG A O 1
ATOM 1932 N N . TYR A 1 240 ? 27.531 -13.356 -45.165 1.00 85.31 240 TYR A N 1
ATOM 1933 C CA . TYR A 1 240 ? 27.511 -14.018 -46.473 1.00 85.31 240 TYR A CA 1
ATOM 1934 C C . TYR A 1 240 ? 26.693 -13.250 -47.514 1.00 85.31 240 TYR A C 1
ATOM 1936 O O . TYR A 1 240 ? 26.979 -13.345 -48.702 1.00 85.31 240 TYR A O 1
ATOM 1944 N N . HIS A 1 241 ? 25.716 -12.455 -47.072 1.00 74.50 241 HIS A N 1
ATOM 1945 C CA . HIS A 1 241 ? 24.898 -11.617 -47.945 1.00 74.50 241 HIS A CA 1
ATOM 1946 C C . HIS A 1 241 ? 24.927 -10.159 -47.471 1.00 74.50 241 HIS A C 1
ATOM 1948 O O . HIS A 1 241 ? 23.994 -9.730 -46.771 1.00 74.50 241 HIS A O 1
ATOM 1954 N N . PRO A 1 242 ? 25.995 -9.410 -47.815 1.00 72.12 242 PRO A N 1
ATOM 1955 C CA . PRO A 1 242 ? 26.006 -7.962 -47.678 1.00 72.12 242 PRO A CA 1
ATOM 1956 C C . PRO A 1 242 ? 24.966 -7.403 -48.654 1.00 72.12 242 PRO A C 1
ATOM 1958 O O . PRO A 1 242 ? 25.110 -7.534 -49.868 1.00 7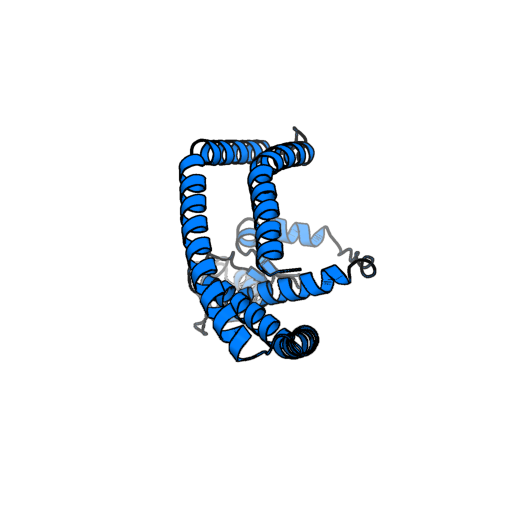2.12 242 PRO A O 1
ATOM 1961 N N . GLY A 1 243 ? 23.861 -6.909 -48.100 1.00 62.44 243 GLY A N 1
ATOM 1962 C CA . GLY A 1 243 ? 22.833 -6.194 -48.858 1.00 62.44 243 GLY A CA 1
ATOM 1963 C C . GLY A 1 243 ? 23.191 -4.734 -49.063 1.00 62.44 243 GLY A C 1
ATOM 1964 O O . GLY A 1 243 ? 24.118 -4.253 -48.370 1.00 62.44 243 GLY A O 1
#

Secondary structure (DSSP, 8-state):
--HHHHHHHHHHHHHHHHHHHHHHHHHHHHHHHHHS-TTSSTHHHHHHHHHHHHHHHHS-HHHHHHHHHHHHHHHHHHHHHHHHHHHHHHHHHS-GGGHHHHHHHHHHHHHHHHHHHHHHHHHHHHHHGGGS-------EEEPTTSSSEEEHHHHHH-HHHHHHHHHH-----------SS-HHHHHHHHHHHHHHHHHHHTS--------EEEPTTSS-EEEHHHHHH-HHHHHHHHHH---

Sequence (243 aa):
MGFDEVMKSVWEKLKEAVLAVPKWGAESLAWFEGLFPPDTGGEKIKHWFHVAQLYLVEMRFDEVIRSVREKLKEALLAMENWGAEALAWFDGVFPPETRGEKIKQWFHVAQPYLIAAVVLTMVVYFCRCCGGRGGGGVKMMKAPGRNRRMPRRDFEIDPKGYFQKLRSHPGSEESKHWFHVAQPYLIAAVVLTMVVYFCRCCGGRDGGRGKMMKAPGRNLRIPRSHFEIDSKGYFQNLRYHPG